Protein AF-A0A930YXL3-F1 (afdb_monomer)

Mean predicted aligned error: 19.44 Å

Radius of gyration: 37.35 Å; Cα contacts (8 Å, |Δi|>4): 131; chains: 1; bounding box: 90×38×148 Å

Sequence (227 aa):
MPSRDPDAVDGGDLPKAGPWQRFTGALSNFMLKPADAGPKERRPTSDTEGPTTVPEIEAAIKRADDKERNIGLVAAPLAAGIGLLITSSLVANDPKARLANGHVNTLHVNPSLYVELGLVAMGLAVLMLASAWFRKRLFLGITMALYGLSIFNLHFWGFGVPFILAGSWYLVRAYRLQQKLKAAKPADGVGYGPTATRPQPSKRYTPPAAPPQRSPKPKRGKELEAG

Foldseek 3Di:
DDDDDPDPDDPPDDPPDDPVNVVVVVVVVVVPDDDDDDDDDDDPPPPPDDPPDPVSLVVVLVVVLVVLLVVLQVVLVVLLVVLVVLLVVCVVPADDQADPVRDGDPSHDDNVVSVVLSVVSNVLSVQSNVCSVVSPLLSNLVSLLVSLVSCVVVVVPVRSVVSNVSSVVSNVVVVVSVVVCVVVVVPDDDDDDDDPDDPDDDPDDDDDDDDDDDDDDPDPDDDDDDD

Structure (mmCIF, N/CA/C/O backbone):
data_AF-A0A930YXL3-F1
#
_entry.id   AF-A0A930YXL3-F1
#
loop_
_atom_site.group_PDB
_atom_site.id
_atom_site.type_symbol
_atom_site.label_atom_id
_atom_site.label_alt_id
_atom_site.label_comp_id
_atom_site.label_asym_id
_atom_site.label_entity_id
_atom_site.label_seq_id
_atom_site.pdbx_PDB_ins_code
_atom_site.Cartn_x
_atom_site.Cartn_y
_atom_site.Cartn_z
_atom_site.occupancy
_atom_site.B_iso_or_equiv
_atom_site.auth_seq_id
_atom_site.auth_comp_id
_atom_site.auth_asym_id
_atom_site.auth_atom_id
_atom_site.pdbx_PDB_model_num
ATOM 1 N N . MET A 1 1 ? -52.287 24.691 -54.698 1.00 47.69 1 MET A N 1
ATOM 2 C CA . MET A 1 1 ? -50.918 24.586 -54.156 1.00 47.69 1 MET A CA 1
ATOM 3 C C . MET A 1 1 ? -51.019 24.691 -52.642 1.00 47.69 1 MET A C 1
ATOM 5 O O . MET A 1 1 ? -51.373 25.768 -52.182 1.00 47.69 1 MET A O 1
ATOM 9 N N . PRO A 1 2 ? -50.857 23.592 -51.886 1.00 45.34 2 PRO A N 1
ATOM 10 C CA . PRO A 1 2 ? -50.959 23.611 -50.433 1.00 45.34 2 PRO A CA 1
ATOM 11 C C . PRO A 1 2 ? -49.617 23.965 -49.782 1.00 45.34 2 PRO A C 1
ATOM 13 O O . PRO A 1 2 ? -48.559 23.494 -5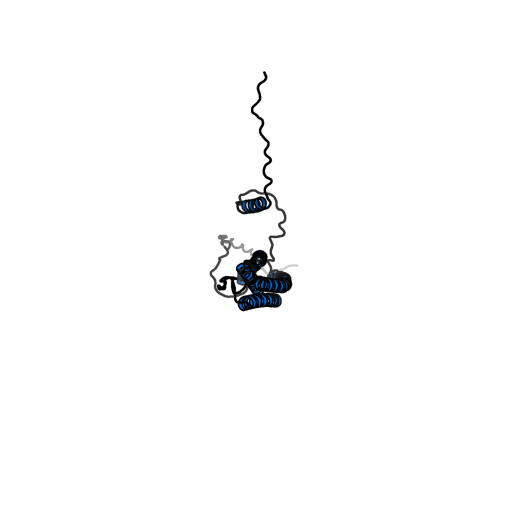0.202 1.00 45.34 2 PRO A O 1
ATOM 16 N N . SER A 1 3 ? -49.709 24.820 -48.769 1.00 49.16 3 SER A N 1
ATOM 17 C CA . SER A 1 3 ? -48.649 25.334 -47.907 1.00 49.16 3 SER A CA 1
ATOM 18 C C . SER A 1 3 ? -47.961 24.215 -47.115 1.00 49.16 3 SER A C 1
ATOM 20 O O . SER A 1 3 ? -48.629 23.326 -46.596 1.00 49.16 3 SER A O 1
ATOM 22 N N . ARG A 1 4 ? -46.626 24.254 -47.031 1.00 54.66 4 ARG A N 1
ATOM 23 C CA . ARG A 1 4 ? -45.817 23.377 -46.169 1.00 54.66 4 ARG A CA 1
ATOM 24 C C . ARG A 1 4 ? -45.713 24.000 -44.774 1.00 54.66 4 ARG A C 1
ATOM 26 O O . ARG A 1 4 ? -45.242 25.129 -44.662 1.00 54.66 4 ARG A O 1
ATOM 33 N N . ASP A 1 5 ? -46.135 23.250 -43.761 1.00 54.69 5 ASP A N 1
ATOM 34 C CA . ASP A 1 5 ? -45.987 23.573 -42.337 1.00 54.69 5 ASP A CA 1
ATOM 35 C C . ASP A 1 5 ? -44.506 23.644 -41.901 1.00 54.69 5 ASP A C 1
ATOM 37 O O . ASP A 1 5 ? -43.699 22.836 -42.376 1.00 54.69 5 ASP A O 1
ATOM 41 N N . PRO A 1 6 ? -44.132 24.558 -40.982 1.00 56.94 6 PRO A N 1
ATOM 42 C CA . PRO A 1 6 ? -42.770 24.714 -40.471 1.00 56.94 6 PRO A CA 1
ATOM 43 C C . PRO A 1 6 ? -42.515 24.064 -39.090 1.00 56.94 6 PRO A C 1
ATOM 45 O O . PRO A 1 6 ? -41.652 24.545 -38.367 1.00 56.94 6 PRO A O 1
ATOM 48 N N . ASP A 1 7 ? -43.200 22.973 -38.723 1.00 50.94 7 ASP A N 1
ATOM 49 C CA . ASP A 1 7 ? -43.126 22.397 -37.360 1.00 50.94 7 ASP A CA 1
ATOM 50 C C . ASP A 1 7 ? -42.696 20.913 -37.307 1.00 50.94 7 ASP A C 1
ATOM 52 O O . ASP A 1 7 ? -43.252 20.102 -36.565 1.00 50.94 7 ASP A O 1
ATOM 56 N N . ALA A 1 8 ? -41.662 20.527 -38.061 1.00 50.19 8 ALA A N 1
ATOM 57 C CA . ALA A 1 8 ? -40.982 19.245 -37.846 1.00 50.19 8 ALA A CA 1
ATOM 58 C C . ALA A 1 8 ? -39.853 19.417 -36.814 1.00 50.19 8 ALA A C 1
ATOM 60 O O . ALA A 1 8 ? -38.684 19.585 -37.162 1.00 50.19 8 ALA A O 1
ATOM 61 N N . VAL A 1 9 ? -40.222 19.409 -35.530 1.00 50.81 9 VAL A N 1
ATOM 62 C CA . VAL A 1 9 ? -39.279 19.316 -34.408 1.00 50.81 9 VAL A CA 1
ATOM 63 C C . VAL A 1 9 ? -38.672 17.915 -34.415 1.00 50.81 9 VAL A C 1
ATOM 65 O O . VAL A 1 9 ? -39.321 16.936 -34.049 1.00 50.81 9 VAL A O 1
ATOM 68 N N . ASP A 1 10 ? -37.425 17.837 -34.872 1.00 47.41 10 ASP A N 1
ATOM 69 C CA . ASP A 1 10 ? -36.573 16.656 -34.799 1.00 47.41 10 ASP A CA 1
ATOM 70 C C . ASP A 1 10 ? -36.370 16.286 -33.321 1.00 47.41 10 ASP A C 1
ATOM 72 O O . ASP A 1 10 ? -35.753 17.022 -32.543 1.00 47.41 10 ASP A O 1
ATOM 76 N N . GLY A 1 11 ? -36.988 15.178 -32.909 1.00 47.81 11 GLY A N 1
ATOM 77 C CA . GLY A 1 11 ? -36.902 14.614 -31.568 1.00 47.81 11 GLY A CA 1
ATOM 78 C C . GLY A 1 11 ? -35.514 14.037 -31.329 1.00 47.81 11 GLY A C 1
ATOM 79 O O . GLY A 1 11 ? -35.328 12.825 -31.367 1.00 47.81 11 GLY A O 1
ATOM 80 N N . GLY A 1 12 ? -34.544 14.919 -31.091 1.00 40.06 12 GLY A N 1
ATOM 81 C CA . GLY A 1 12 ? -33.193 14.562 -30.691 1.00 40.06 12 GLY A CA 1
ATOM 82 C C . GLY A 1 12 ? -33.211 13.817 -29.362 1.00 40.06 12 GLY A C 1
ATOM 83 O O . GLY A 1 12 ? -33.413 14.412 -28.301 1.00 40.06 12 GLY A O 1
ATOM 84 N N . ASP A 1 13 ? -32.988 12.507 -29.440 1.00 47.50 13 ASP A N 1
ATOM 85 C CA . ASP A 1 13 ? -32.678 11.634 -28.317 1.00 47.50 13 ASP A CA 1
ATOM 86 C C . ASP A 1 13 ? -31.674 12.306 -27.367 1.00 47.50 13 ASP A C 1
ATOM 88 O O . ASP A 1 13 ? -30.536 12.619 -27.729 1.00 47.50 13 ASP A O 1
ATOM 92 N N . LEU A 1 14 ? -32.096 12.511 -26.117 1.00 55.03 14 LEU A N 1
ATOM 93 C CA . LEU A 1 14 ? -31.221 12.980 -25.049 1.00 55.03 14 LEU A CA 1
ATOM 94 C C . LEU A 1 14 ? -30.036 12.009 -24.910 1.00 55.03 14 LEU A C 1
ATOM 96 O O . LEU A 1 14 ? -30.251 10.795 -24.797 1.00 55.03 14 LEU A O 1
ATOM 100 N N . PRO A 1 15 ? -28.784 12.500 -24.862 1.00 52.22 15 PRO A N 1
ATOM 101 C CA . PRO A 1 15 ? -27.631 11.630 -24.714 1.00 52.22 15 PRO A CA 1
ATOM 102 C C . PRO A 1 15 ? -27.765 10.848 -23.406 1.00 52.22 15 PRO A C 1
ATOM 104 O O . PRO A 1 15 ? -27.847 11.421 -22.317 1.00 52.22 15 PRO A O 1
ATOM 107 N N . LYS A 1 16 ? -27.797 9.515 -23.517 1.00 54.31 16 LYS A N 1
ATOM 108 C CA . LYS A 1 16 ? -27.740 8.593 -22.378 1.00 54.31 16 LYS A CA 1
ATOM 109 C C . LYS A 1 16 ? -26.498 8.933 -21.556 1.00 54.31 16 LYS A C 1
ATOM 111 O O . LYS A 1 16 ? -25.388 8.564 -21.928 1.00 54.31 16 LYS A O 1
ATOM 116 N N . ALA A 1 17 ? -26.707 9.642 -20.447 1.00 57.22 17 ALA A N 1
ATOM 117 C CA . ALA A 1 17 ? -25.648 10.073 -19.547 1.00 57.22 17 ALA A CA 1
ATOM 118 C C . ALA A 1 17 ? -24.750 8.887 -19.176 1.00 57.22 17 ALA A C 1
ATOM 120 O O . ALA A 1 17 ? -25.228 7.857 -18.672 1.00 57.22 17 ALA A O 1
ATOM 121 N N . GLY A 1 18 ? -23.456 9.042 -19.459 1.00 62.19 18 GLY A N 1
ATOM 122 C CA . GLY A 1 18 ? -22.452 8.009 -19.268 1.00 62.19 18 GLY A CA 1
ATOM 123 C C . GLY A 1 18 ? -22.279 7.647 -17.787 1.00 62.19 18 GLY A C 1
ATOM 124 O O . GLY A 1 18 ? -22.641 8.433 -16.905 1.00 62.19 18 GLY A O 1
ATOM 125 N N . PRO A 1 19 ? -21.689 6.479 -17.478 1.00 65.44 19 PRO A N 1
ATOM 126 C CA . PRO A 1 19 ? -21.472 6.013 -16.102 1.00 65.44 19 PRO A CA 1
ATOM 127 C C . PRO A 1 19 ? -20.779 7.057 -15.211 1.00 65.44 19 PRO A C 1
ATOM 129 O O . PRO A 1 19 ? -21.098 7.193 -14.032 1.00 65.44 19 PRO A O 1
ATOM 132 N N . TRP A 1 20 ? -19.893 7.854 -15.810 1.00 56.09 20 TRP A N 1
ATOM 133 C CA . TRP A 1 20 ? -19.176 8.945 -15.158 1.00 56.09 20 TRP A CA 1
ATOM 134 C C . TRP A 1 20 ? -20.064 10.120 -14.732 1.00 56.09 20 TRP A C 1
ATOM 136 O O . TRP A 1 20 ? -19.886 10.647 -13.638 1.00 56.09 20 TRP A O 1
ATOM 146 N N . GLN A 1 21 ? -21.065 10.492 -15.531 1.00 64.38 21 GLN A N 1
ATOM 147 C CA . GLN A 1 21 ? -21.997 11.577 -15.194 1.00 64.38 21 GLN A CA 1
ATOM 148 C C . GLN A 1 21 ? -22.984 11.164 -14.091 1.00 64.38 21 GLN A C 1
ATOM 150 O O . GLN A 1 21 ? -23.424 11.992 -13.298 1.00 64.38 21 GLN A O 1
ATOM 155 N N . ARG A 1 22 ? -23.295 9.864 -13.988 1.00 67.25 22 ARG A N 1
ATOM 156 C CA . ARG A 1 22 ? -24.103 9.319 -12.883 1.00 67.25 22 ARG A CA 1
ATOM 157 C C . ARG A 1 22 ? -23.335 9.328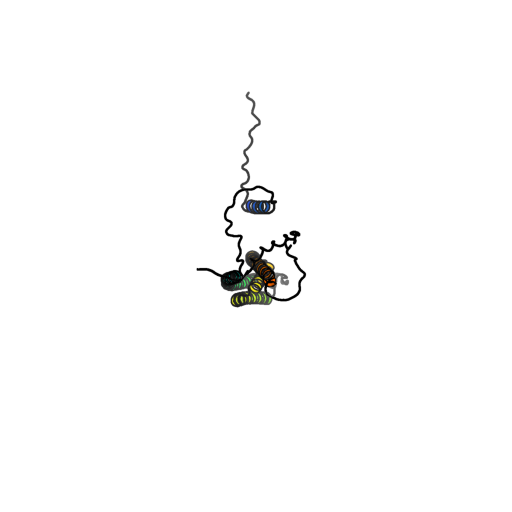 -11.564 1.00 67.25 22 ARG A C 1
ATOM 159 O O . ARG A 1 22 ? -23.919 9.608 -10.521 1.00 67.25 22 ARG A O 1
ATOM 166 N N . PHE A 1 23 ? -22.031 9.058 -11.611 1.00 67.94 23 PHE A N 1
ATOM 167 C CA . PHE A 1 23 ? -21.170 9.096 -10.432 1.00 67.94 23 PHE A CA 1
ATOM 168 C C . PHE A 1 23 ? -20.989 10.525 -9.900 1.00 67.94 23 PHE A C 1
ATOM 170 O O . PHE A 1 23 ? -21.140 10.759 -8.700 1.00 67.94 23 PHE A O 1
ATOM 177 N N . THR A 1 24 ? -20.750 11.503 -10.780 1.00 70.12 24 THR A N 1
ATOM 178 C CA . THR A 1 24 ? -20.643 12.912 -10.371 1.00 70.12 24 THR A CA 1
ATOM 179 C C . THR A 1 24 ? -21.978 13.470 -9.877 1.00 70.12 24 THR A C 1
ATOM 181 O O . THR A 1 24 ? -21.994 14.168 -8.866 1.00 70.12 24 THR A O 1
ATOM 184 N N . GLY A 1 25 ? -23.096 13.094 -10.509 1.00 64.06 25 GLY A N 1
ATOM 185 C CA . GLY A 1 25 ? -24.443 13.462 -10.058 1.00 64.06 25 GLY A CA 1
ATOM 186 C C . GLY A 1 25 ? -24.812 12.885 -8.684 1.00 64.06 25 GLY A C 1
ATOM 187 O O . GLY A 1 25 ? -25.472 13.543 -7.880 1.00 64.06 25 GLY A O 1
ATOM 188 N N . ALA A 1 26 ? -24.353 11.670 -8.370 1.00 62.78 26 ALA A N 1
ATOM 189 C CA . ALA A 1 26 ? -24.545 11.069 -7.050 1.00 62.78 26 ALA A CA 1
ATOM 190 C C . ALA A 1 26 ? -23.726 11.787 -5.961 1.00 62.78 26 ALA A C 1
ATOM 192 O O . ALA A 1 26 ? -24.214 11.976 -4.847 1.00 62.78 26 ALA A O 1
ATOM 193 N N . LEU A 1 27 ? -22.511 12.236 -6.288 1.00 59.72 27 LEU A N 1
ATOM 194 C CA . LEU A 1 27 ? -21.654 13.005 -5.380 1.00 59.72 27 LEU A CA 1
ATOM 195 C C . LEU A 1 27 ? -22.184 14.420 -5.125 1.00 59.72 27 LEU A C 1
ATOM 197 O O . LEU A 1 27 ? -22.196 14.863 -3.976 1.00 59.72 27 LEU A O 1
ATOM 201 N N . SER A 1 28 ? -22.680 15.110 -6.157 1.00 57.78 28 SER A N 1
ATOM 202 C CA . SER A 1 28 ? -23.277 16.441 -5.996 1.00 57.78 28 SER A CA 1
ATOM 203 C C . SER A 1 28 ? -24.562 16.392 -5.167 1.00 57.78 28 SER A C 1
ATOM 205 O O . SER A 1 28 ? -24.753 17.229 -4.288 1.00 57.78 28 SER A O 1
ATOM 207 N N . ASN A 1 29 ? -25.398 15.365 -5.360 1.00 58.56 29 ASN A N 1
ATOM 208 C CA . ASN A 1 29 ? -26.613 15.168 -4.562 1.00 58.56 29 ASN A CA 1
ATOM 209 C C . ASN A 1 29 ? -26.328 14.770 -3.105 1.00 58.56 29 ASN A C 1
ATOM 211 O O . ASN A 1 29 ? -27.145 15.044 -2.228 1.00 58.56 29 ASN A O 1
ATOM 215 N N . PHE A 1 30 ? -25.180 14.145 -2.825 1.00 63.22 30 PHE A N 1
ATOM 216 C CA . PHE A 1 30 ? -24.762 13.819 -1.460 1.00 63.22 30 PHE A CA 1
ATOM 217 C C . PHE A 1 30 ? -24.198 15.038 -0.710 1.00 63.22 30 PHE A C 1
ATOM 219 O O . PHE A 1 30 ? -24.390 15.150 0.498 1.00 63.22 30 PHE A O 1
ATOM 226 N N . MET A 1 31 ? -23.538 15.969 -1.411 1.00 58.97 31 MET A N 1
ATOM 227 C CA . MET A 1 31 ? -22.964 17.178 -0.802 1.00 58.97 31 MET A CA 1
ATOM 228 C C . MET A 1 31 ? -23.944 18.350 -0.648 1.00 58.97 31 MET A C 1
ATOM 230 O O . MET A 1 31 ? -23.718 19.202 0.206 1.00 58.97 31 MET A O 1
ATOM 234 N N . LEU A 1 32 ? -25.028 18.400 -1.427 1.00 48.75 32 LEU A N 1
ATOM 235 C CA . LEU A 1 32 ? -25.978 19.525 -1.440 1.00 48.75 32 LEU A CA 1
ATOM 236 C C . LEU A 1 32 ? -27.307 19.237 -0.735 1.00 48.75 32 LEU A C 1
ATOM 238 O O . LEU A 1 32 ? -28.303 19.891 -1.030 1.00 48.75 32 LEU A O 1
ATOM 242 N N . LYS A 1 33 ? -27.358 18.291 0.209 1.00 45.69 33 LYS A N 1
ATOM 243 C CA . LYS A 1 33 ? -28.545 18.122 1.057 1.00 45.69 33 LYS A CA 1
ATOM 244 C C . LYS A 1 33 ? -28.359 18.856 2.393 1.00 45.69 33 LYS A C 1
ATOM 246 O O . LYS A 1 33 ? -27.859 18.242 3.336 1.00 45.69 33 LYS A O 1
ATOM 251 N N . PRO A 1 34 ? -28.738 20.146 2.509 1.00 42.50 34 PRO A N 1
ATOM 252 C CA . PRO A 1 34 ? -28.907 20.767 3.811 1.00 42.50 34 PRO A CA 1
ATOM 253 C C . PRO A 1 34 ? -30.078 20.090 4.531 1.00 42.50 34 PRO A C 1
ATOM 255 O O . PRO A 1 34 ? -31.098 19.735 3.935 1.00 42.50 34 PRO A O 1
ATOM 258 N N . ALA A 1 35 ? -29.879 19.841 5.819 1.00 45.88 35 ALA A N 1
ATOM 259 C CA . ALA A 1 35 ? -30.876 19.258 6.693 1.00 45.88 35 ALA A CA 1
ATOM 260 C C . ALA A 1 35 ? -31.895 20.333 7.083 1.00 45.88 35 ALA A C 1
ATOM 262 O O . ALA A 1 35 ? -31.610 21.117 7.978 1.00 45.88 35 ALA A O 1
ATOM 263 N N . ASP A 1 36 ? -33.075 20.331 6.458 1.00 40.59 36 ASP A N 1
ATOM 264 C CA . ASP A 1 36 ? -34.237 21.045 6.986 1.00 40.59 36 ASP A CA 1
ATOM 265 C C . ASP A 1 36 ? -35.462 20.130 7.150 1.00 40.59 36 ASP A C 1
ATOM 267 O O . ASP A 1 36 ? -35.928 19.464 6.226 1.00 40.59 36 ASP A O 1
ATOM 271 N N . ALA A 1 37 ? -35.886 20.097 8.416 1.00 47.22 37 ALA A N 1
ATOM 272 C CA . ALA A 1 37 ? -37.191 19.861 9.031 1.00 47.22 37 ALA A CA 1
ATOM 273 C C . ALA A 1 37 ? -38.321 19.146 8.253 1.00 47.22 37 ALA A C 1
ATOM 275 O O . ALA A 1 37 ? -38.923 19.685 7.330 1.00 47.22 37 ALA A O 1
ATOM 276 N N . GLY A 1 38 ? -38.761 18.004 8.799 1.00 31.92 38 GLY A N 1
ATOM 277 C CA . GLY A 1 38 ? -40.086 17.422 8.545 1.00 31.92 38 GLY A CA 1
ATOM 278 C C . GLY A 1 38 ? -40.274 16.052 9.219 1.00 31.92 38 GLY A C 1
ATOM 279 O O . GLY A 1 38 ? -39.406 15.198 9.051 1.00 31.92 38 GLY A O 1
ATOM 280 N N . PRO A 1 39 ? -41.343 15.820 10.013 1.00 55.53 39 PRO A N 1
ATOM 281 C CA . PRO A 1 39 ? -41.476 14.643 10.872 1.00 55.53 39 PRO A CA 1
ATOM 282 C C . PRO A 1 39 ? -42.159 13.457 10.170 1.00 55.53 39 PRO A C 1
ATOM 284 O O . PRO A 1 39 ? -42.964 13.660 9.264 1.00 55.53 39 PRO A O 1
ATOM 287 N N . LYS A 1 40 ? -41.941 12.257 10.741 1.00 44.38 40 LYS A N 1
ATOM 288 C CA . LYS A 1 40 ? -42.454 10.907 10.383 1.00 44.38 40 LYS A CA 1
ATOM 289 C C . LYS A 1 40 ? -41.501 10.175 9.426 1.00 44.38 40 LYS A C 1
ATOM 291 O O . LYS A 1 40 ? -41.174 10.684 8.372 1.00 44.38 40 LYS A O 1
ATOM 296 N N . GLU A 1 41 ? -40.936 9.014 9.732 1.00 38.44 41 GLU A N 1
ATOM 297 C CA . GLU A 1 41 ? -41.373 7.877 10.540 1.00 38.44 41 GLU A CA 1
ATOM 298 C C . GLU A 1 41 ? -40.132 7.152 11.080 1.00 38.44 41 GLU A C 1
ATOM 300 O O . GLU A 1 41 ? -39.130 6.996 10.379 1.00 38.44 41 GLU A O 1
ATOM 305 N N . ARG A 1 42 ? -40.197 6.686 12.332 1.00 48.00 42 ARG A N 1
ATOM 306 C CA . ARG A 1 42 ? -39.180 5.811 12.923 1.00 48.00 42 ARG A CA 1
ATOM 307 C C . ARG A 1 42 ? -39.141 4.491 12.146 1.00 48.00 42 ARG A C 1
ATOM 309 O O . ARG A 1 42 ? -39.932 3.595 12.417 1.00 48.00 42 ARG A O 1
ATOM 316 N N . ARG A 1 43 ? -38.176 4.342 11.239 1.00 35.66 43 ARG A N 1
ATOM 317 C CA . ARG A 1 43 ? -37.570 3.029 10.985 1.00 35.66 43 ARG A CA 1
ATOM 318 C C . ARG A 1 43 ? -36.602 2.724 12.134 1.00 35.66 43 ARG A C 1
ATOM 320 O O . ARG A 1 43 ? -35.892 3.639 12.552 1.00 35.66 43 ARG A O 1
ATOM 327 N N . PRO A 1 44 ? -36.552 1.486 12.653 1.00 41.69 44 PRO A N 1
ATOM 328 C CA . PRO A 1 44 ? -35.551 1.111 13.638 1.00 41.69 44 PRO A CA 1
ATOM 329 C C . PRO A 1 44 ? -34.184 1.142 12.947 1.00 41.69 44 PRO A C 1
ATOM 331 O O . PRO A 1 44 ? -33.850 0.281 12.138 1.00 41.69 44 PRO A O 1
ATOM 334 N N . THR A 1 45 ? -33.415 2.191 13.214 1.00 43.41 45 THR A N 1
ATOM 335 C CA . THR A 1 45 ? -32.005 2.291 12.848 1.00 43.41 45 THR A CA 1
ATOM 336 C C . THR A 1 45 ? -31.221 1.341 13.742 1.00 43.41 45 THR A C 1
ATOM 338 O O . THR A 1 45 ? -30.871 1.697 14.864 1.00 43.41 45 THR A O 1
ATOM 341 N N . SER A 1 46 ? -30.938 0.135 13.260 1.00 50.09 46 SER A N 1
ATOM 342 C CA . SER A 1 46 ? -30.082 -0.832 13.957 1.00 50.09 46 SER A CA 1
ATOM 343 C C . SER A 1 46 ? -28.580 -0.516 13.871 1.00 50.09 46 SER A C 1
ATOM 345 O O . SER A 1 46 ? -27.780 -1.342 14.282 1.00 50.09 46 SER A O 1
ATOM 347 N N . ASP A 1 47 ? -28.176 0.663 13.379 1.00 47.41 47 ASP A N 1
ATOM 348 C CA . ASP A 1 47 ? -26.760 0.989 13.125 1.00 47.41 47 ASP A CA 1
ATOM 349 C C . ASP A 1 47 ? -26.246 2.237 13.873 1.00 47.41 47 ASP A C 1
ATOM 351 O O . ASP A 1 47 ? -25.216 2.803 13.505 1.00 47.41 47 ASP A O 1
ATOM 355 N N . THR A 1 48 ? -26.934 2.717 14.918 1.00 46.19 48 THR A N 1
ATOM 356 C CA . THR A 1 48 ? -26.502 3.933 15.655 1.00 46.19 48 THR A CA 1
ATOM 357 C C . THR A 1 48 ? -26.133 3.703 17.123 1.00 46.19 48 THR A C 1
ATOM 359 O O . THR A 1 48 ? -25.453 4.542 17.711 1.00 46.19 48 THR A O 1
ATOM 362 N N . GLU A 1 49 ? -26.443 2.545 17.702 1.00 51.28 49 GLU A N 1
ATOM 363 C CA . GLU A 1 49 ? -25.909 2.153 19.012 1.00 51.28 49 GLU A CA 1
ATOM 364 C C . GLU A 1 49 ? -24.620 1.357 18.815 1.00 51.28 49 GLU A C 1
ATOM 366 O O . GLU A 1 49 ? -24.602 0.140 18.662 1.00 51.28 49 GLU A O 1
ATOM 371 N N . GLY A 1 50 ? -23.503 2.083 18.753 1.00 56.94 50 GLY A N 1
ATOM 372 C CA . GLY A 1 50 ? -22.199 1.462 18.953 1.00 56.94 50 GLY A CA 1
ATOM 373 C C . GLY A 1 50 ? -22.089 0.903 20.378 1.00 56.94 50 GLY A C 1
ATOM 374 O O . GLY A 1 50 ? -22.760 1.417 21.270 1.00 56.94 50 GLY A O 1
ATOM 375 N N . PRO A 1 51 ? -21.218 -0.094 20.610 1.00 53.72 51 PRO A N 1
ATOM 376 C CA . PRO A 1 51 ? -21.050 -0.713 21.921 1.00 53.72 51 PRO A CA 1
ATOM 377 C C . PRO A 1 51 ? -20.729 0.352 22.973 1.00 53.72 51 PRO A C 1
ATOM 379 O O . PRO A 1 51 ? -19.740 1.081 22.848 1.00 53.72 51 PRO A O 1
ATOM 382 N N . THR A 1 52 ? -21.598 0.487 23.974 1.00 61.47 52 THR A N 1
ATOM 383 C CA . THR A 1 52 ? -21.510 1.532 25.008 1.00 61.47 52 THR A CA 1
ATOM 384 C C . THR A 1 52 ? -20.740 1.077 26.240 1.00 61.47 52 THR A C 1
ATOM 386 O O . THR A 1 52 ? -20.336 1.908 27.049 1.00 61.47 52 THR A O 1
ATOM 389 N N . THR A 1 53 ? -20.517 -0.229 26.395 1.00 66.50 53 THR A N 1
ATOM 390 C CA . THR A 1 53 ? -19.806 -0.792 27.547 1.00 66.50 53 THR A CA 1
ATOM 391 C C . THR A 1 53 ? -18.364 -1.154 27.178 1.00 66.50 53 THR A C 1
ATOM 393 O O . THR A 1 53 ? -18.096 -1.679 26.099 1.00 66.50 53 THR A O 1
ATOM 396 N N . VAL A 1 54 ? -17.413 -0.874 28.079 1.00 67.69 54 VAL A N 1
ATOM 397 C CA . VAL A 1 54 ? -15.977 -1.195 27.923 1.00 67.69 54 VAL A CA 1
ATOM 398 C C . VAL A 1 54 ? -15.719 -2.637 27.440 1.00 67.69 54 VAL A C 1
ATOM 400 O O . VAL A 1 54 ? -14.998 -2.787 26.452 1.00 67.69 54 VAL A O 1
ATOM 403 N N . PRO A 1 55 ? -16.330 -3.693 28.023 1.00 71.56 55 PRO A N 1
ATOM 404 C CA . PRO A 1 55 ? -16.094 -5.067 27.562 1.00 71.56 55 PRO A CA 1
ATOM 405 C C . PRO A 1 55 ? -16.599 -5.327 26.134 1.00 71.56 55 PRO A C 1
ATOM 407 O O . PRO A 1 55 ? -16.013 -6.112 25.387 1.00 71.56 55 PRO A O 1
ATOM 410 N N . GLU A 1 56 ? -17.666 -4.652 25.715 1.00 68.69 56 GLU A N 1
ATOM 411 C CA . GLU A 1 56 ? -18.224 -4.792 24.372 1.00 68.69 56 GLU A CA 1
ATOM 412 C C . GLU A 1 56 ? -17.367 -4.057 23.327 1.00 68.69 56 GLU A C 1
ATOM 414 O O . GLU A 1 56 ? -17.171 -4.548 22.212 1.00 68.69 56 GLU A O 1
ATOM 419 N N . ILE A 1 57 ? -16.767 -2.925 23.712 1.00 67.25 57 ILE A N 1
ATOM 420 C CA . ILE A 1 57 ? -15.772 -2.212 22.902 1.00 67.25 57 ILE A CA 1
ATOM 421 C C . ILE A 1 57 ? -14.519 -3.079 22.718 1.00 67.25 57 ILE A C 1
ATOM 423 O O . ILE A 1 57 ? -14.018 -3.183 21.599 1.00 67.25 57 ILE A O 1
ATOM 427 N N . GLU A 1 58 ? -14.037 -3.750 23.765 1.00 73.12 58 GLU A N 1
ATOM 428 C CA . GLU A 1 58 ? -12.886 -4.659 23.676 1.00 73.12 58 GLU A CA 1
ATOM 429 C C . GLU A 1 58 ? -13.158 -5.868 22.772 1.00 73.12 58 GLU A C 1
ATOM 431 O O . GLU A 1 58 ? -12.333 -6.205 21.917 1.00 73.12 58 GLU A O 1
ATOM 436 N N . ALA A 1 59 ? -14.334 -6.491 22.891 1.00 74.69 59 ALA A N 1
ATOM 437 C CA . ALA A 1 59 ? -14.734 -7.590 22.015 1.00 74.69 59 ALA A CA 1
ATOM 438 C C . ALA A 1 59 ? -14.854 -7.140 20.545 1.00 74.69 59 ALA A C 1
ATOM 440 O O . ALA A 1 59 ? -14.412 -7.848 19.632 1.00 74.69 59 ALA A O 1
ATOM 441 N N . ALA A 1 60 ? -15.396 -5.941 20.306 1.00 70.06 60 ALA A N 1
ATOM 442 C CA . ALA A 1 60 ? -15.482 -5.349 18.975 1.00 70.06 60 ALA A CA 1
ATOM 443 C C . ALA A 1 60 ? -14.098 -5.009 18.394 1.00 70.06 60 ALA A C 1
ATOM 445 O O . ALA A 1 60 ? -13.872 -5.234 17.202 1.00 70.06 60 ALA A O 1
ATOM 446 N N . ILE A 1 61 ? -13.163 -4.521 19.220 1.00 70.75 61 ILE A N 1
ATOM 447 C CA . ILE A 1 61 ? -11.763 -4.287 18.833 1.00 70.75 61 ILE A CA 1
ATOM 448 C C . ILE A 1 61 ? -11.108 -5.611 18.444 1.00 70.75 61 ILE A C 1
ATOM 450 O O . ILE A 1 61 ? -10.584 -5.719 17.340 1.00 70.75 61 ILE A O 1
ATOM 454 N N . LYS A 1 62 ? -11.227 -6.648 19.279 1.00 75.56 62 LYS A N 1
ATOM 455 C CA . LYS A 1 62 ? -10.635 -7.965 19.012 1.00 75.56 62 LYS A CA 1
ATOM 456 C C . LYS A 1 62 ? -11.144 -8.575 17.701 1.00 75.56 62 LYS A C 1
ATOM 458 O O . LYS A 1 62 ? -10.356 -9.052 16.890 1.00 75.56 62 LYS A O 1
ATOM 463 N N . ARG A 1 63 ? -12.456 -8.502 17.445 1.00 71.12 63 ARG A N 1
ATOM 464 C CA . ARG A 1 63 ? -13.057 -8.995 16.192 1.00 71.12 63 ARG A CA 1
ATOM 465 C C . ARG A 1 63 ? -12.645 -8.166 14.973 1.00 71.12 63 ARG A C 1
ATOM 467 O O . ARG A 1 63 ? -12.542 -8.708 13.870 1.00 71.12 63 ARG A O 1
ATOM 474 N N . ALA A 1 64 ? -12.464 -6.857 15.138 1.00 68.69 64 ALA A N 1
ATOM 475 C CA . ALA A 1 64 ? -11.944 -6.002 14.077 1.00 68.69 64 ALA A CA 1
ATOM 476 C C . 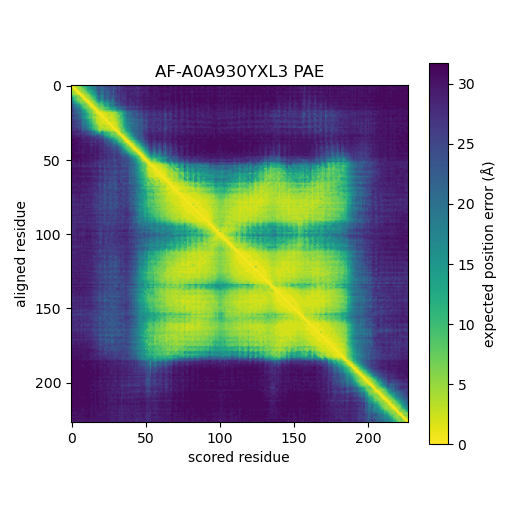ALA A 1 64 ? -10.478 -6.343 13.769 1.00 68.69 64 ALA A C 1
ATOM 478 O O . ALA A 1 64 ? -10.146 -6.508 12.598 1.00 68.69 64 ALA A O 1
ATOM 479 N N . ASP A 1 65 ? -9.646 -6.548 14.791 1.00 75.88 65 ASP A N 1
ATOM 480 C CA . ASP A 1 65 ? -8.231 -6.901 14.643 1.00 75.88 65 ASP A CA 1
ATOM 481 C C . ASP A 1 65 ? -8.031 -8.200 13.849 1.00 75.88 65 ASP A C 1
ATOM 483 O O . ASP A 1 65 ? -7.145 -8.271 12.998 1.00 75.88 65 ASP A O 1
ATOM 487 N N . ASP A 1 66 ? -8.883 -9.210 14.047 1.00 78.12 66 ASP A N 1
ATOM 488 C CA . ASP A 1 66 ? -8.788 -10.475 13.304 1.00 78.12 66 ASP A CA 1
ATOM 489 C C . ASP A 1 66 ? -9.081 -10.304 11.802 1.00 78.12 66 ASP A C 1
ATOM 491 O O . ASP A 1 66 ? -8.399 -10.888 10.954 1.00 78.12 66 ASP A O 1
ATOM 495 N N . LYS A 1 67 ? -10.058 -9.460 11.439 1.00 77.94 67 LYS A N 1
ATOM 496 C CA . LYS A 1 67 ? -10.346 -9.149 10.025 1.00 77.94 67 LYS A CA 1
ATOM 497 C C . LYS A 1 67 ? -9.194 -8.389 9.379 1.00 77.94 67 LYS A C 1
ATOM 499 O O . LYS A 1 67 ? -8.836 -8.646 8.233 1.00 77.94 67 LYS A O 1
ATOM 504 N N . GLU A 1 68 ? -8.620 -7.456 10.122 1.00 75.88 68 GLU A N 1
ATOM 505 C CA . GLU A 1 68 ? -7.540 -6.591 9.657 1.00 75.88 68 GLU A CA 1
ATOM 506 C C . GLU A 1 68 ? -6.226 -7.370 9.503 1.00 75.88 68 GLU A C 1
ATOM 508 O O . GLU A 1 68 ? -5.489 -7.163 8.537 1.00 75.88 68 GLU A O 1
ATOM 513 N N . ARG A 1 69 ? -5.993 -8.363 10.369 1.00 80.94 69 ARG A N 1
ATOM 514 C CA . ARG A 1 69 ? -4.915 -9.346 10.219 1.00 80.94 69 ARG A CA 1
ATOM 515 C C . ARG A 1 69 ? -5.053 -10.144 8.928 1.00 80.94 69 ARG A C 1
ATOM 517 O O . ARG A 1 69 ? -4.071 -10.277 8.206 1.00 80.94 69 ARG A O 1
ATOM 524 N N . ASN A 1 70 ? -6.245 -10.649 8.617 1.00 83.94 70 ASN A N 1
ATOM 525 C CA . ASN A 1 70 ? -6.457 -11.409 7.382 1.00 83.94 70 ASN A CA 1
ATOM 526 C C . ASN A 1 70 ? -6.190 -10.552 6.142 1.00 83.94 70 ASN A C 1
ATOM 528 O O . ASN A 1 70 ? -5.565 -11.022 5.195 1.00 83.94 70 ASN A O 1
ATOM 532 N N . ILE A 1 71 ? -6.594 -9.279 6.175 1.00 83.44 71 ILE A N 1
ATOM 533 C CA . ILE A 1 71 ? -6.292 -8.333 5.098 1.00 83.44 71 ILE A CA 1
ATOM 534 C C . ILE A 1 71 ? -4.779 -8.153 4.960 1.00 83.44 71 ILE A C 1
ATOM 536 O O . ILE A 1 71 ? -4.271 -8.258 3.853 1.00 83.44 71 ILE A O 1
ATOM 540 N N . GLY A 1 72 ? -4.048 -7.949 6.059 1.00 81.56 72 GLY A N 1
ATOM 541 C CA . GLY A 1 72 ? -2.589 -7.829 6.021 1.00 81.56 72 GLY A CA 1
ATOM 542 C C . GLY A 1 72 ? -1.872 -9.099 5.538 1.00 81.56 72 GLY A C 1
ATOM 543 O O . GLY A 1 72 ? -0.917 -9.006 4.771 1.00 81.56 72 GLY A O 1
ATOM 544 N N . LEU A 1 73 ? -2.365 -10.283 5.917 1.00 87.62 73 LEU A N 1
ATOM 545 C CA . LEU A 1 73 ? -1.821 -11.578 5.488 1.00 87.62 73 LEU A CA 1
ATOM 546 C C . LEU A 1 73 ? -2.002 -11.839 3.989 1.00 87.62 73 LEU A C 1
ATOM 548 O O . LEU A 1 73 ? -1.146 -12.475 3.387 1.00 87.62 73 LEU A O 1
ATOM 552 N N . VAL A 1 74 ? -3.091 -11.352 3.388 1.00 89.81 74 VAL A N 1
ATOM 553 C CA . VAL A 1 74 ? -3.335 -11.466 1.939 1.00 89.81 74 VAL A CA 1
ATOM 554 C C . VAL A 1 74 ? -2.662 -10.326 1.171 1.00 89.81 74 VAL A C 1
ATOM 556 O O . VAL A 1 74 ? -2.102 -10.540 0.097 1.00 89.81 74 VAL A O 1
ATOM 559 N N . ALA A 1 75 ? -2.675 -9.111 1.723 1.00 85.38 75 ALA A N 1
ATOM 560 C CA . ALA A 1 75 ? -2.099 -7.933 1.084 1.00 85.38 75 ALA A CA 1
ATOM 561 C C . ALA A 1 75 ? -0.572 -8.017 0.973 1.00 85.38 75 ALA A C 1
ATOM 563 O O . ALA A 1 75 ? -0.024 -7.567 -0.026 1.00 85.38 75 ALA A O 1
ATOM 564 N N . ALA A 1 76 ? 0.115 -8.610 1.954 1.00 89.88 76 ALA A N 1
ATOM 565 C CA . ALA A 1 76 ? 1.570 -8.742 1.937 1.00 89.88 76 ALA A CA 1
ATOM 566 C C . ALA A 1 76 ? 2.118 -9.560 0.743 1.00 89.88 76 ALA A C 1
ATOM 568 O O . ALA A 1 76 ? 2.945 -9.022 0.005 1.00 89.88 76 ALA A O 1
ATOM 569 N N . PRO A 1 77 ? 1.678 -10.810 0.479 1.00 90.69 77 PRO A N 1
ATOM 570 C CA . PRO A 1 77 ? 2.139 -11.562 -0.689 1.00 90.69 77 PRO A CA 1
ATOM 571 C C . PRO A 1 77 ? 1.704 -10.912 -2.007 1.00 90.69 77 PRO A C 1
ATOM 573 O O . PRO A 1 77 ? 2.463 -10.936 -2.973 1.00 90.69 77 PRO A O 1
ATOM 576 N N . LEU A 1 78 ? 0.530 -10.268 -2.046 1.00 91.88 78 LEU A N 1
ATOM 577 C CA . LEU A 1 78 ? 0.098 -9.496 -3.212 1.00 91.88 78 LEU A CA 1
ATOM 578 C C . LEU A 1 78 ? 1.042 -8.314 -3.489 1.00 91.88 78 LEU A C 1
ATOM 580 O O . LEU A 1 78 ? 1.469 -8.123 -4.624 1.00 91.88 78 LEU A O 1
ATOM 584 N N . ALA A 1 79 ? 1.409 -7.551 -2.457 1.00 89.88 79 ALA A N 1
ATOM 585 C CA . ALA A 1 79 ? 2.357 -6.443 -2.556 1.00 89.88 79 ALA A CA 1
ATOM 586 C C . ALA A 1 79 ? 3.757 -6.921 -2.980 1.00 89.88 79 ALA A C 1
ATOM 588 O O . ALA A 1 79 ? 4.406 -6.280 -3.806 1.00 89.88 79 ALA A O 1
ATOM 589 N N . ALA A 1 80 ? 4.216 -8.067 -2.475 1.00 92.19 80 ALA A N 1
ATOM 590 C CA . ALA A 1 80 ? 5.471 -8.668 -2.922 1.00 92.19 80 ALA A CA 1
ATOM 591 C C . ALA A 1 80 ? 5.418 -9.037 -4.416 1.00 92.19 80 ALA A C 1
ATOM 593 O O . ALA A 1 80 ? 6.316 -8.674 -5.175 1.00 92.19 80 ALA A O 1
ATOM 594 N N . GLY A 1 81 ? 4.335 -9.684 -4.860 1.00 92.88 81 GLY A N 1
ATOM 595 C CA . GLY A 1 81 ? 4.132 -10.036 -6.268 1.00 92.88 81 GLY A CA 1
ATOM 596 C C . GLY A 1 81 ? 4.105 -8.814 -7.187 1.00 92.88 81 GLY A C 1
ATOM 597 O O . GLY A 1 81 ? 4.798 -8.790 -8.201 1.00 92.88 81 GLY A O 1
ATOM 598 N N . ILE A 1 82 ? 3.370 -7.765 -6.807 1.00 90.56 82 ILE A N 1
ATOM 599 C CA . ILE A 1 82 ? 3.327 -6.496 -7.549 1.00 90.56 82 ILE A CA 1
ATOM 600 C C . ILE A 1 82 ? 4.715 -5.842 -7.596 1.00 90.56 82 ILE A C 1
ATOM 602 O O . ILE A 1 82 ? 5.128 -5.375 -8.654 1.00 90.56 82 ILE A O 1
ATOM 606 N N . GLY A 1 83 ? 5.452 -5.842 -6.481 1.00 87.62 83 GLY A N 1
ATOM 607 C CA . GLY A 1 83 ? 6.808 -5.293 -6.416 1.00 87.62 83 GLY A CA 1
ATOM 608 C C . GLY A 1 83 ? 7.755 -5.986 -7.397 1.00 87.62 83 GLY A C 1
ATOM 609 O O . GLY A 1 83 ? 8.410 -5.318 -8.192 1.00 87.62 83 GLY A O 1
ATOM 610 N N . LEU A 1 84 ? 7.754 -7.323 -7.412 1.00 91.81 84 LEU A N 1
ATOM 611 C CA . LEU A 1 84 ? 8.559 -8.111 -8.350 1.00 91.81 84 LEU A CA 1
ATOM 612 C C . LEU A 1 84 ? 8.167 -7.861 -9.811 1.00 91.81 84 LEU A C 1
ATOM 614 O O . LEU A 1 84 ? 9.046 -7.699 -10.657 1.00 91.81 84 LEU A O 1
ATOM 618 N N . LEU A 1 85 ? 6.866 -7.793 -10.111 1.00 92.00 85 LEU A N 1
ATOM 619 C CA . LEU A 1 85 ? 6.374 -7.508 -11.462 1.00 92.00 85 LEU A CA 1
ATOM 620 C C . LEU A 1 85 ? 6.823 -6.128 -11.952 1.00 92.00 85 LEU A C 1
ATOM 622 O O . LEU A 1 85 ? 7.295 -6.003 -13.081 1.00 92.00 85 LEU A O 1
ATOM 626 N N . ILE A 1 86 ? 6.717 -5.103 -11.106 1.00 88.62 86 ILE A N 1
ATOM 627 C CA . ILE A 1 86 ? 7.127 -3.737 -11.445 1.00 88.62 86 ILE A CA 1
ATOM 628 C C . ILE A 1 86 ? 8.639 -3.669 -11.666 1.00 88.62 86 ILE A C 1
ATOM 630 O O . ILE A 1 86 ? 9.073 -3.141 -12.689 1.00 88.62 86 ILE A O 1
ATOM 634 N N . THR A 1 87 ? 9.444 -4.250 -10.772 1.00 88.88 87 THR A N 1
ATOM 635 C CA . THR A 1 87 ? 10.904 -4.296 -10.938 1.00 88.88 87 THR A CA 1
ATOM 636 C C . THR A 1 87 ? 11.299 -5.039 -12.212 1.00 88.88 87 THR A C 1
ATOM 638 O O . THR A 1 87 ? 12.109 -4.530 -12.983 1.00 88.88 87 THR A O 1
ATOM 641 N N . SER A 1 88 ? 10.691 -6.197 -12.493 1.00 88.19 88 SER A N 1
ATOM 642 C CA . SER A 1 88 ? 10.953 -6.943 -13.728 1.00 88.19 88 SER A CA 1
ATOM 643 C C . SER A 1 88 ? 10.570 -6.143 -14.974 1.00 88.19 88 SER A C 1
ATOM 645 O O . SER A 1 88 ? 11.303 -6.169 -15.960 1.00 88.19 88 SER A O 1
ATOM 647 N N . SER A 1 89 ? 9.444 -5.426 -14.942 1.00 89.25 89 SER A N 1
ATOM 648 C CA . SER A 1 89 ? 9.003 -4.578 -16.051 1.00 89.25 89 SER A CA 1
ATOM 649 C C . SER A 1 89 ? 9.946 -3.397 -16.275 1.00 89.25 89 SER A C 1
ATOM 651 O O . SER A 1 89 ? 10.226 -3.063 -17.421 1.00 89.25 89 SER A O 1
ATOM 653 N N . LEU A 1 90 ? 10.443 -2.764 -15.210 1.00 87.56 90 LEU A N 1
ATOM 654 C CA . LEU A 1 90 ? 11.384 -1.645 -15.306 1.00 87.56 90 LEU A CA 1
ATOM 655 C C . LEU A 1 90 ? 12.718 -2.089 -15.911 1.00 87.56 90 LEU A C 1
ATOM 657 O O . LEU A 1 90 ? 13.201 -1.450 -16.837 1.00 87.56 90 LEU A O 1
ATOM 661 N N . VAL A 1 91 ? 13.261 -3.220 -15.453 1.00 87.50 91 VAL A N 1
ATOM 662 C CA . VAL A 1 91 ? 14.518 -3.775 -15.980 1.00 87.50 91 VAL A CA 1
ATOM 663 C C . VAL A 1 91 ? 14.370 -4.214 -17.440 1.00 87.50 91 VAL A C 1
ATOM 665 O O . VAL A 1 91 ? 15.260 -3.971 -18.247 1.00 87.50 91 VAL A O 1
ATOM 668 N N . ALA A 1 92 ? 13.247 -4.840 -17.804 1.00 87.12 92 ALA A N 1
ATOM 669 C CA . ALA A 1 92 ? 13.024 -5.320 -19.170 1.00 87.12 92 ALA A CA 1
ATOM 670 C C . ALA A 1 92 ? 12.813 -4.190 -20.193 1.00 87.12 92 ALA A C 1
ATOM 672 O O . ALA A 1 92 ? 13.117 -4.373 -21.370 1.00 87.12 92 ALA A O 1
ATOM 673 N N . ASN A 1 93 ? 12.282 -3.044 -19.757 1.00 87.12 93 ASN A N 1
ATOM 674 C CA . ASN A 1 93 ? 12.002 -1.895 -20.620 1.00 87.12 93 ASN A CA 1
ATOM 675 C C . ASN A 1 93 ? 13.056 -0.779 -20.504 1.00 87.12 93 ASN A C 1
ATOM 677 O O . ASN A 1 93 ? 12.840 0.308 -21.041 1.00 87.12 93 ASN A O 1
ATOM 681 N N . ASP A 1 94 ? 14.178 -1.023 -19.819 1.00 85.50 94 ASP A N 1
ATOM 682 C CA . ASP A 1 94 ? 15.254 -0.040 -19.690 1.00 85.50 94 ASP A CA 1
ATOM 683 C C . ASP A 1 94 ? 15.909 0.213 -21.063 1.00 85.50 94 ASP A C 1
ATOM 685 O O . ASP A 1 94 ? 16.369 -0.727 -21.730 1.00 85.50 94 ASP A O 1
ATOM 689 N N . PRO A 1 95 ? 15.925 1.465 -21.553 1.00 85.44 95 PRO A N 1
ATOM 690 C CA . PRO A 1 95 ? 16.530 1.770 -22.836 1.00 85.44 95 PRO A CA 1
ATOM 691 C C . PRO A 1 95 ? 18.050 1.578 -22.791 1.00 85.44 95 PRO A C 1
ATOM 693 O O . PRO A 1 95 ? 18.710 1.808 -21.782 1.00 85.44 95 PRO A O 1
ATOM 696 N N . LYS A 1 96 ? 18.644 1.200 -23.930 1.00 85.50 96 LYS A N 1
ATOM 697 C CA . LYS A 1 96 ? 20.096 0.988 -24.033 1.00 85.50 96 LYS A CA 1
ATOM 698 C C . LYS A 1 96 ? 20.874 2.246 -23.622 1.00 85.50 96 LYS A C 1
ATOM 700 O O . LYS A 1 96 ? 20.538 3.353 -24.047 1.00 85.50 96 LYS A O 1
ATOM 705 N N . ALA A 1 97 ? 21.979 2.037 -22.901 1.00 84.69 97 ALA A N 1
ATOM 706 C CA . ALA A 1 97 ? 22.879 3.086 -22.408 1.00 84.69 97 ALA A CA 1
ATOM 707 C C . ALA A 1 97 ? 23.417 4.030 -23.496 1.00 84.69 97 ALA A C 1
ATOM 709 O O . ALA A 1 97 ? 23.719 5.196 -23.233 1.00 84.69 97 ALA A O 1
ATOM 710 N N . ARG A 1 98 ? 23.545 3.531 -24.730 1.00 86.12 98 ARG A N 1
ATOM 711 C CA . ARG A 1 98 ? 23.984 4.311 -25.887 1.00 86.12 98 ARG A CA 1
ATOM 712 C C . ARG A 1 98 ? 22.961 4.229 -27.008 1.00 86.12 98 ARG A C 1
ATOM 714 O O . ARG A 1 98 ? 22.448 3.154 -27.322 1.00 86.12 98 ARG A O 1
ATOM 721 N N . LEU A 1 99 ? 22.705 5.380 -27.614 1.00 84.75 99 LEU A N 1
ATOM 722 C CA . LEU A 1 99 ? 21.924 5.518 -28.836 1.00 84.75 99 LEU A CA 1
ATOM 723 C C . LEU A 1 99 ? 22.731 4.984 -30.034 1.00 84.75 99 LEU A C 1
ATOM 725 O O . LEU A 1 99 ? 23.956 4.864 -29.976 1.00 84.75 99 LEU A O 1
ATOM 729 N N . ALA A 1 100 ? 22.056 4.689 -31.148 1.00 86.69 100 ALA A N 1
ATOM 730 C CA . ALA A 1 100 ? 22.702 4.173 -32.364 1.00 86.69 100 ALA A CA 1
ATOM 731 C C . ALA A 1 100 ? 23.750 5.136 -32.963 1.00 86.69 100 ALA A C 1
ATOM 733 O O . ALA A 1 100 ? 24.657 4.707 -33.666 1.00 86.69 100 ALA A O 1
ATOM 734 N N . ASN A 1 101 ? 23.650 6.429 -32.647 1.00 86.31 101 ASN A N 1
ATOM 735 C CA . ASN A 1 101 ? 24.586 7.484 -33.039 1.00 86.31 101 ASN A CA 1
ATOM 736 C C . ASN A 1 101 ? 25.773 7.651 -32.063 1.00 86.31 101 ASN A C 1
ATOM 738 O O . ASN A 1 101 ? 26.527 8.611 -32.178 1.00 86.31 101 ASN A O 1
ATOM 742 N N . GLY A 1 102 ? 25.931 6.757 -31.080 1.00 86.94 102 GLY A N 1
ATOM 743 C CA . GLY A 1 102 ? 27.031 6.783 -30.113 1.00 86.94 102 GLY A CA 1
ATOM 744 C C . GLY A 1 102 ? 26.858 7.768 -28.950 1.00 86.94 102 GLY A C 1
ATOM 745 O O . GLY A 1 102 ? 27.656 7.723 -28.014 1.00 86.94 102 GLY A O 1
ATOM 746 N N . HIS A 1 103 ? 25.815 8.606 -28.955 1.00 88.44 103 HIS A N 1
ATOM 747 C CA . HIS A 1 103 ? 25.511 9.500 -27.837 1.00 88.44 103 HIS A CA 1
ATOM 748 C C . HIS A 1 103 ? 24.952 8.735 -26.627 1.00 88.44 103 HIS A C 1
ATOM 750 O O . HIS A 1 103 ? 24.282 7.705 -26.762 1.00 88.44 103 HIS A O 1
ATOM 756 N N . VAL A 1 104 ? 25.227 9.255 -25.428 1.00 85.94 104 VAL A N 1
ATOM 757 C CA .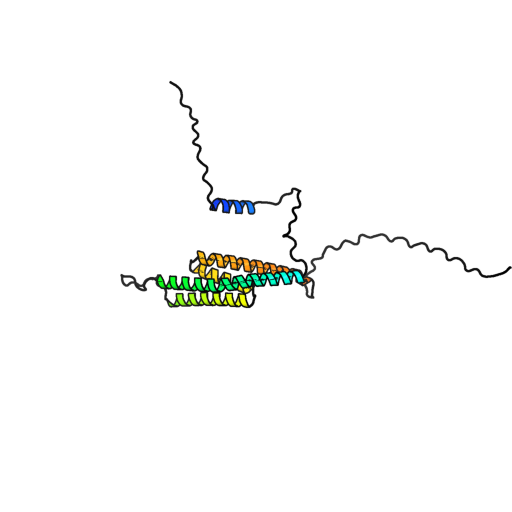 VAL A 1 104 ? 24.690 8.721 -24.169 1.00 85.94 104 VAL A CA 1
ATOM 758 C C . VAL A 1 104 ? 23.189 8.979 -24.121 1.00 85.94 104 VAL A C 1
ATOM 760 O O . VAL A 1 104 ? 22.739 10.101 -24.352 1.00 85.94 104 VAL A O 1
ATOM 763 N N . ASN A 1 105 ? 22.416 7.937 -23.826 1.00 87.25 105 ASN A N 1
ATOM 764 C CA . ASN A 1 105 ? 20.979 8.066 -23.662 1.00 87.25 105 ASN A CA 1
ATOM 765 C C . ASN A 1 105 ? 20.665 8.585 -22.254 1.00 87.25 105 ASN A C 1
ATOM 767 O O . ASN A 1 105 ? 20.913 7.888 -21.274 1.00 87.25 105 ASN A O 1
ATOM 771 N N . THR A 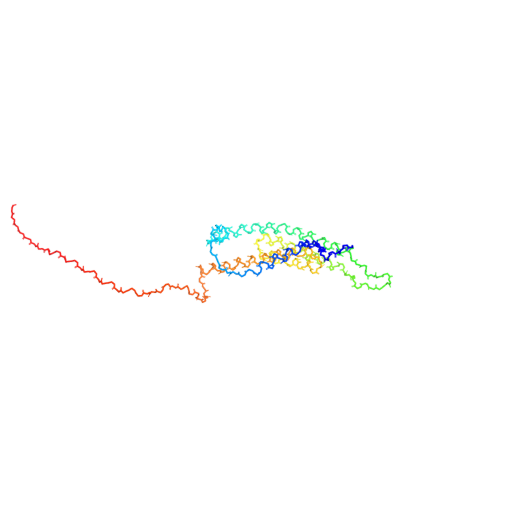1 106 ? 20.105 9.788 -22.143 1.00 84.06 106 THR A N 1
ATOM 772 C CA . THR A 1 106 ? 19.735 10.395 -20.851 1.00 84.06 106 THR A CA 1
ATOM 773 C C . THR A 1 106 ? 18.585 9.674 -20.150 1.00 84.06 106 THR A C 1
ATOM 775 O O . THR A 1 106 ? 18.375 9.885 -18.961 1.00 84.06 106 THR A O 1
ATOM 778 N N . LEU A 1 107 ? 17.846 8.827 -20.874 1.00 83.25 107 LEU A N 1
ATOM 779 C CA . LEU A 1 107 ? 16.757 8.017 -20.333 1.00 83.25 107 LEU A CA 1
ATOM 780 C C . LEU A 1 107 ? 17.233 6.685 -19.744 1.00 83.25 107 LEU A C 1
ATOM 782 O O . LEU A 1 107 ? 16.439 6.009 -19.098 1.00 83.25 107 LEU A O 1
ATOM 786 N N . HIS A 1 108 ? 18.486 6.291 -19.986 1.00 85.00 108 HIS A N 1
ATOM 787 C CA . HIS A 1 108 ? 19.035 5.074 -19.399 1.00 85.00 108 HIS A CA 1
ATOM 788 C C . HIS A 1 108 ? 19.308 5.295 -17.916 1.00 85.00 108 HIS A C 1
ATOM 790 O O . HIS A 1 108 ? 19.965 6.265 -17.527 1.00 85.00 108 HIS A O 1
ATOM 796 N N . VAL A 1 109 ? 18.824 4.373 -17.094 1.00 85.19 109 VAL A N 1
ATOM 797 C CA . VAL A 1 109 ? 18.990 4.427 -15.645 1.00 85.19 109 VAL A CA 1
ATOM 798 C C . VAL A 1 109 ? 19.851 3.246 -15.219 1.00 85.19 109 VAL A C 1
ATOM 800 O O . VAL A 1 109 ? 19.741 2.155 -15.766 1.00 85.19 109 VAL A O 1
ATOM 803 N N . ASN A 1 110 ? 20.733 3.446 -14.239 1.00 85.19 110 ASN A N 1
ATOM 804 C CA . ASN A 1 110 ? 21.594 2.365 -13.768 1.00 85.19 110 ASN A CA 1
ATOM 805 C C . ASN A 1 110 ? 20.730 1.209 -13.214 1.00 85.19 110 ASN A C 1
ATOM 807 O O . ASN A 1 110 ? 19.927 1.460 -12.307 1.00 85.19 110 ASN A O 1
ATOM 811 N N . PRO A 1 111 ? 20.898 -0.043 -13.687 1.00 84.75 111 PRO A N 1
ATOM 812 C CA . PRO A 1 111 ? 20.082 -1.176 -13.252 1.00 84.75 111 PRO A CA 1
ATOM 813 C C . PRO A 1 111 ? 20.056 -1.402 -11.737 1.00 84.75 111 PRO A C 1
ATOM 815 O O . PRO A 1 111 ? 19.071 -1.920 -11.206 1.00 84.75 111 PRO A O 1
ATOM 818 N N . SER A 1 112 ? 21.107 -0.982 -11.023 1.00 87.56 112 SER A N 1
ATOM 819 C CA . SER A 1 112 ? 21.167 -1.054 -9.560 1.00 87.56 112 SER A CA 1
ATOM 820 C C . SER A 1 112 ? 20.013 -0.309 -8.884 1.00 87.56 112 SER A C 1
ATOM 822 O O . SER A 1 112 ? 19.483 -0.794 -7.888 1.00 87.56 112 SER A O 1
ATOM 824 N N . LEU A 1 113 ? 19.557 0.812 -9.455 1.00 87.56 113 LEU A N 1
ATOM 825 C CA . LEU A 1 113 ? 18.456 1.604 -8.903 1.00 87.56 113 LEU A CA 1
ATOM 826 C C . LEU A 1 113 ? 17.129 0.837 -8.939 1.00 87.56 113 LEU A C 1
ATOM 828 O O . LEU A 1 113 ? 16.343 0.917 -7.996 1.00 87.56 113 LEU A O 1
ATOM 832 N N . TYR A 1 114 ? 16.880 0.045 -9.985 1.00 86.94 114 TYR A N 1
ATOM 833 C CA . TYR A 1 114 ? 15.675 -0.787 -10.061 1.00 86.94 114 TYR A CA 1
ATOM 834 C C . TYR A 1 114 ? 15.688 -1.909 -9.023 1.00 86.94 114 TYR A C 1
ATOM 836 O O . TYR A 1 114 ? 14.646 -2.225 -8.443 1.00 86.94 114 TYR A O 1
ATOM 844 N N . VAL A 1 115 ? 16.863 -2.487 -8.761 1.00 88.12 115 VAL A N 1
ATOM 845 C CA . VAL A 1 115 ? 17.042 -3.515 -7.729 1.00 88.12 115 VAL A CA 1
ATOM 846 C C . VAL A 1 115 ? 16.850 -2.921 -6.336 1.00 88.12 115 VAL A C 1
ATOM 848 O O . VAL A 1 115 ? 16.143 -3.514 -5.525 1.00 88.12 115 VAL A O 1
ATOM 851 N N . GLU A 1 116 ? 17.403 -1.737 -6.063 1.00 88.94 116 GLU A N 1
ATOM 852 C CA . GLU A 1 116 ? 17.195 -1.022 -4.798 1.00 88.94 116 GLU A CA 1
ATOM 853 C C . GLU A 1 116 ? 15.715 -0.697 -4.568 1.00 88.94 116 GLU A C 1
ATOM 855 O O . GLU A 1 116 ? 15.176 -0.996 -3.502 1.00 88.94 116 GLU A O 1
ATOM 860 N N . LEU A 1 117 ? 15.021 -0.169 -5.581 1.00 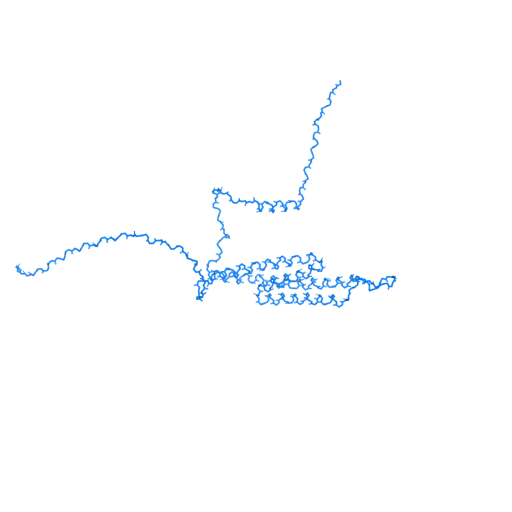88.31 117 LEU A N 1
ATOM 861 C CA . LEU A 1 117 ? 13.578 0.081 -5.517 1.00 88.31 117 LEU A CA 1
ATOM 862 C C . LEU A 1 117 ? 12.784 -1.207 -5.268 1.00 88.31 117 LEU A C 1
ATOM 864 O O . LEU A 1 117 ? 11.870 -1.221 -4.441 1.00 88.31 117 LEU A O 1
ATOM 868 N N . GLY A 1 118 ? 13.151 -2.299 -5.943 1.00 88.06 118 GLY A N 1
ATOM 869 C CA . GLY A 1 118 ? 12.558 -3.617 -5.725 1.00 88.06 118 GLY A CA 1
ATOM 870 C C . GLY A 1 118 ? 12.779 -4.132 -4.303 1.00 88.06 118 GLY A C 1
ATOM 871 O O . GLY A 1 118 ? 11.842 -4.615 -3.669 1.00 88.06 118 GLY A O 1
ATOM 872 N N . LEU A 1 119 ? 13.986 -3.966 -3.757 1.00 90.81 119 LEU A N 1
ATOM 873 C CA . LEU A 1 119 ? 14.314 -4.325 -2.376 1.00 90.81 119 LEU A CA 1
ATOM 874 C C . LEU A 1 119 ? 13.524 -3.496 -1.365 1.00 90.81 119 LEU A C 1
ATOM 876 O O . LEU A 1 119 ? 13.031 -4.053 -0.387 1.00 90.81 119 LEU A O 1
ATOM 880 N N . VAL A 1 120 ? 13.347 -2.195 -1.603 1.00 91.81 120 VAL A N 1
ATOM 881 C CA . VAL A 1 120 ? 12.504 -1.337 -0.756 1.00 91.81 120 VAL A CA 1
ATOM 882 C C . VAL A 1 120 ? 11.046 -1.794 -0.809 1.00 91.81 120 VAL A C 1
ATOM 884 O O . VAL A 1 120 ? 10.413 -1.938 0.238 1.00 91.81 120 VAL A O 1
ATOM 887 N N . ALA A 1 121 ? 10.513 -2.093 -1.998 1.00 89.88 121 ALA A N 1
ATOM 888 C CA . ALA A 1 121 ? 9.153 -2.609 -2.154 1.00 89.88 121 ALA A CA 1
ATOM 889 C C . ALA A 1 121 ? 8.964 -3.957 -1.432 1.00 89.88 121 ALA A C 1
ATOM 891 O O . ALA A 1 121 ? 7.963 -4.155 -0.739 1.00 89.88 121 ALA A O 1
ATOM 892 N N . MET A 1 122 ? 9.951 -4.853 -1.523 1.00 92.44 122 MET A N 1
ATOM 893 C CA . MET A 1 122 ? 9.968 -6.124 -0.795 1.00 92.44 122 MET A CA 1
ATOM 894 C C . MET A 1 122 ? 10.075 -5.923 0.718 1.00 92.44 122 MET A C 1
ATOM 896 O O . MET A 1 122 ? 9.338 -6.554 1.475 1.00 92.44 122 MET A O 1
ATOM 900 N N . GLY A 1 123 ? 10.928 -5.006 1.175 1.00 92.50 123 GLY A N 1
ATOM 901 C CA . GLY A 1 123 ? 11.046 -4.636 2.583 1.00 92.50 123 GLY A CA 1
ATOM 902 C C . GLY A 1 123 ? 9.730 -4.099 3.147 1.00 92.50 123 GLY A C 1
ATOM 903 O O . GLY A 1 123 ? 9.315 -4.492 4.237 1.00 92.50 123 GLY A O 1
ATOM 904 N N . LEU A 1 124 ? 9.013 -3.273 2.377 1.00 90.94 124 LEU A N 1
ATOM 905 C CA . LEU A 1 124 ? 7.678 -2.793 2.736 1.00 90.94 124 LEU A CA 1
ATOM 906 C C . LEU A 1 124 ? 6.642 -3.925 2.777 1.00 90.94 124 LEU A C 1
ATOM 908 O O . LEU A 1 124 ? 5.822 -3.948 3.693 1.00 90.94 124 LEU A O 1
ATOM 912 N N . ALA A 1 125 ? 6.690 -4.889 1.855 1.00 90.50 125 ALA A N 1
ATOM 913 C CA . ALA A 1 125 ? 5.812 -6.061 1.892 1.00 90.50 125 ALA A CA 1
ATOM 914 C C . ALA A 1 125 ? 6.060 -6.930 3.143 1.00 90.50 125 ALA A C 1
ATOM 916 O O . ALA A 1 125 ? 5.111 -7.348 3.811 1.00 90.50 125 ALA A O 1
ATOM 917 N N . VAL A 1 126 ? 7.326 -7.133 3.525 1.00 92.56 126 VAL A N 1
ATOM 918 C CA . VAL A 1 126 ? 7.694 -7.825 4.774 1.00 92.56 126 VAL A CA 1
ATOM 919 C C . VAL A 1 126 ? 7.243 -7.025 5.999 1.00 92.56 126 VAL A C 1
ATOM 921 O O . VAL A 1 126 ? 6.703 -7.603 6.941 1.00 92.56 126 VAL A O 1
ATOM 924 N N . LEU A 1 127 ? 7.380 -5.696 5.985 1.00 91.50 127 LEU A N 1
ATOM 925 C CA . LEU A 1 127 ? 6.862 -4.825 7.044 1.00 91.50 127 LEU A CA 1
ATOM 926 C C . LEU A 1 127 ? 5.336 -4.897 7.162 1.00 91.50 127 LEU A C 1
ATOM 928 O O . LEU A 1 127 ? 4.826 -4.878 8.284 1.00 91.50 127 LEU A O 1
ATOM 932 N N . MET A 1 128 ? 4.596 -5.018 6.054 1.00 89.44 128 MET A N 1
ATOM 933 C CA . MET A 1 128 ? 3.149 -5.257 6.103 1.00 89.44 128 MET A CA 1
ATOM 934 C C . MET A 1 128 ? 2.842 -6.596 6.766 1.00 89.44 128 MET A C 1
ATOM 936 O O . MET A 1 128 ? 1.978 -6.653 7.641 1.00 89.44 128 MET A O 1
ATOM 940 N N . LEU A 1 129 ? 3.576 -7.652 6.405 1.00 89.50 129 LEU A N 1
ATOM 941 C CA . LEU A 1 129 ? 3.405 -8.977 6.997 1.00 89.50 129 LEU A CA 1
ATOM 942 C C . LEU A 1 129 ? 3.695 -8.963 8.504 1.00 89.50 129 LEU A C 1
ATOM 944 O O . LEU A 1 129 ? 2.891 -9.457 9.295 1.00 89.50 129 LEU A O 1
ATOM 948 N N . ALA A 1 130 ? 4.799 -8.338 8.913 1.00 87.62 130 ALA A N 1
ATOM 949 C CA . ALA A 1 130 ? 5.158 -8.173 10.316 1.00 87.62 130 ALA A CA 1
ATOM 950 C C . ALA A 1 130 ? 4.099 -7.348 11.068 1.00 87.62 130 ALA A C 1
ATOM 952 O O . ALA A 1 130 ? 3.643 -7.744 12.140 1.00 87.62 130 ALA A O 1
ATOM 953 N N . SER A 1 131 ? 3.637 -6.238 10.489 1.00 84.00 131 SER A N 1
ATOM 954 C CA . SER A 1 131 ? 2.602 -5.384 11.090 1.00 84.00 131 SER A CA 1
ATOM 955 C C . SER A 1 131 ? 1.264 -6.111 11.247 1.00 84.00 131 SER A C 1
ATOM 957 O O . SER A 1 131 ? 0.581 -5.933 12.260 1.00 84.00 131 SER A O 1
ATOM 959 N N . ALA A 1 132 ? 0.914 -6.968 10.282 1.00 85.25 132 ALA A N 1
ATOM 960 C CA . ALA A 1 132 ? -0.248 -7.848 10.349 1.00 85.25 132 ALA A CA 1
ATOM 961 C C . ALA A 1 132 ? -0.091 -8.910 11.448 1.00 85.25 132 ALA A C 1
ATOM 963 O O . ALA A 1 132 ? -1.041 -9.188 12.182 1.00 85.25 132 ALA A O 1
ATOM 964 N N . TRP A 1 133 ? 1.115 -9.461 11.613 1.00 85.44 133 TRP A N 1
ATOM 965 C CA . TRP A 1 133 ? 1.423 -10.442 12.654 1.00 85.44 133 TRP A CA 1
ATOM 966 C C . TRP A 1 133 ? 1.324 -9.848 14.064 1.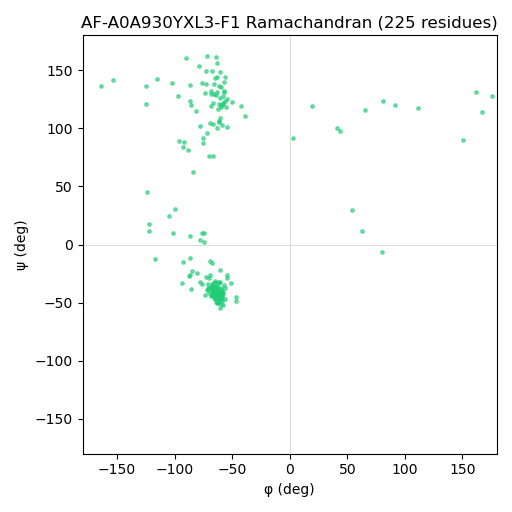00 85.44 133 TRP A C 1
ATOM 968 O O . TRP A 1 133 ? 0.680 -10.425 14.940 1.00 85.44 133 TRP A O 1
ATOM 978 N N . PHE A 1 134 ? 1.890 -8.656 14.274 1.00 81.88 134 PHE A N 1
ATOM 979 C CA . PHE A 1 134 ? 1.879 -7.957 15.564 1.00 81.88 134 PHE A CA 1
ATOM 980 C C . PHE A 1 134 ? 0.554 -7.252 15.889 1.00 81.88 134 PHE A C 1
ATOM 982 O O . PHE A 1 134 ? 0.462 -6.571 16.914 1.00 81.88 134 PHE A O 1
ATOM 989 N N . ARG A 1 135 ? -0.474 -7.395 15.037 1.00 80.12 135 ARG A N 1
ATOM 990 C CA . ARG A 1 135 ? -1.799 -6.762 15.193 1.00 80.12 135 ARG A CA 1
ATOM 991 C C . ARG A 1 135 ? -1.716 -5.244 15.367 1.00 80.12 135 ARG A C 1
ATOM 993 O O . ARG A 1 135 ? -2.540 -4.621 16.034 1.00 80.12 135 ARG A O 1
ATOM 1000 N N . LYS A 1 136 ? -0.699 -4.609 14.781 1.00 78.88 136 LYS A N 1
ATOM 1001 C CA . LYS A 1 136 ? -0.527 -3.161 14.881 1.00 78.88 136 LYS A CA 1
ATOM 1002 C C . LYS A 1 136 ? -1.200 -2.481 13.696 1.00 78.88 136 LYS A C 1
ATOM 1004 O O . LYS A 1 136 ? -0.554 -2.116 12.716 1.00 78.88 136 LYS A O 1
ATOM 1009 N N . ARG A 1 137 ? -2.508 -2.257 13.829 1.00 78.25 137 ARG A N 1
ATOM 1010 C CA . ARG A 1 137 ? -3.360 -1.603 12.822 1.00 78.25 137 ARG A CA 1
ATOM 1011 C C . ARG A 1 137 ? -2.768 -0.317 12.238 1.00 78.25 137 ARG A C 1
ATOM 1013 O O . ARG A 1 137 ? -2.830 -0.095 11.033 1.00 78.25 137 ARG A O 1
ATOM 1020 N N . LEU A 1 138 ? -2.236 0.550 13.099 1.00 82.81 138 LEU A N 1
ATOM 1021 C CA . LEU A 1 138 ? -1.717 1.854 12.687 1.00 82.81 138 LEU A CA 1
ATOM 1022 C C . LEU A 1 138 ? -0.471 1.709 11.805 1.00 82.81 138 LEU A C 1
ATOM 1024 O O . LEU A 1 138 ? -0.386 2.367 10.773 1.00 82.81 138 LEU A O 1
ATOM 1028 N N . PHE A 1 139 ? 0.445 0.806 12.165 1.00 87.00 139 PHE A N 1
ATOM 1029 C CA . PHE A 1 139 ? 1.626 0.535 11.347 1.00 87.00 139 PHE A CA 1
ATOM 1030 C C . PHE A 1 139 ? 1.241 -0.113 10.021 1.00 87.00 139 PHE A C 1
ATOM 1032 O O . PHE A 1 139 ? 1.708 0.354 8.992 1.00 87.00 139 PHE A O 1
ATOM 1039 N N . LEU A 1 140 ? 0.302 -1.068 10.016 1.00 87.62 140 LEU A N 1
ATOM 1040 C CA . LEU A 1 140 ? -0.187 -1.674 8.775 1.00 87.62 140 LEU A CA 1
ATOM 1041 C C . LEU A 1 140 ? -0.738 -0.618 7.804 1.00 87.62 140 LEU A C 1
ATOM 1043 O O . LEU A 1 140 ? -0.362 -0.614 6.636 1.00 87.62 140 LEU A O 1
ATOM 1047 N N . GLY A 1 141 ? -1.569 0.312 8.289 1.00 87.38 141 GLY A N 1
ATOM 1048 C CA . GLY A 1 141 ? -2.104 1.401 7.467 1.00 87.38 141 GLY A CA 1
ATOM 1049 C C . GLY A 1 141 ? -1.018 2.328 6.910 1.00 87.38 141 GLY A C 1
ATOM 1050 O O . GLY A 1 141 ? -1.057 2.672 5.730 1.00 87.38 141 GLY A O 1
ATOM 1051 N N . ILE A 1 142 ? -0.029 2.697 7.734 1.00 89.94 142 ILE A N 1
ATOM 1052 C CA . ILE A 1 142 ? 1.102 3.539 7.311 1.00 89.94 142 ILE A CA 1
ATOM 1053 C C . ILE A 1 142 ? 1.944 2.821 6.259 1.00 89.94 142 ILE A C 1
ATOM 1055 O O . ILE A 1 142 ? 2.206 3.390 5.204 1.00 89.94 142 ILE A O 1
ATOM 1059 N N . THR A 1 143 ? 2.338 1.570 6.502 1.00 91.62 143 THR A N 1
ATOM 1060 C CA . THR A 1 143 ? 3.142 0.791 5.553 1.00 91.62 143 THR A CA 1
ATOM 1061 C C . THR A 1 143 ? 2.400 0.602 4.232 1.00 91.62 143 THR A C 1
ATOM 1063 O O . THR A 1 143 ? 3.001 0.736 3.171 1.00 91.62 143 THR A O 1
ATOM 1066 N N . MET A 1 144 ? 1.087 0.361 4.281 1.00 90.62 144 MET A N 1
ATOM 1067 C CA . MET A 1 144 ? 0.237 0.218 3.098 1.00 90.62 144 MET A CA 1
ATOM 1068 C C . MET A 1 144 ? 0.138 1.513 2.285 1.00 90.62 144 MET A C 1
ATOM 1070 O O . MET A 1 144 ? 0.281 1.481 1.063 1.00 90.62 144 MET A O 1
ATOM 1074 N N . ALA A 1 145 ? -0.009 2.656 2.958 1.00 92.56 145 ALA A N 1
ATOM 1075 C CA . ALA A 1 145 ? -0.001 3.962 2.311 1.00 92.56 145 ALA A CA 1
ATOM 1076 C C . ALA A 1 145 ? 1.372 4.305 1.709 1.00 92.56 145 ALA A C 1
ATOM 1078 O O . ALA A 1 145 ? 1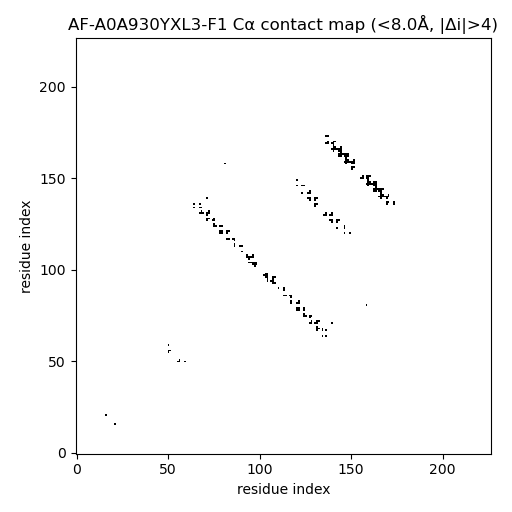.436 4.760 0.571 1.00 92.56 145 ALA A O 1
ATOM 1079 N N . LEU A 1 146 ? 2.467 4.049 2.435 1.00 92.75 146 LEU A N 1
ATOM 1080 C CA . LEU A 1 146 ? 3.832 4.285 1.951 1.00 92.75 146 LEU A CA 1
ATOM 1081 C C . LEU A 1 146 ? 4.162 3.409 0.744 1.00 92.75 146 LEU A C 1
ATOM 1083 O O . LEU A 1 146 ? 4.719 3.898 -0.235 1.00 92.75 146 LEU A O 1
ATOM 1087 N N . TYR A 1 147 ? 3.773 2.137 0.778 1.00 92.44 147 TYR A N 1
ATOM 1088 C CA . TYR A 1 147 ? 3.911 1.243 -0.366 1.00 92.44 147 TYR A CA 1
ATOM 1089 C C . TYR A 1 147 ? 3.128 1.768 -1.571 1.00 92.44 147 TYR A C 1
ATOM 1091 O O . TYR A 1 147 ? 3.698 1.949 -2.644 1.00 92.44 147 TYR A O 1
ATOM 1099 N N . GLY A 1 148 ? 1.848 2.103 -1.382 1.00 90.38 148 GLY A N 1
ATOM 1100 C CA . GLY A 1 148 ? 1.019 2.666 -2.445 1.00 90.38 148 GLY A CA 1
ATOM 1101 C C . GLY A 1 148 ? 1.604 3.953 -3.030 1.00 90.38 148 GLY A C 1
ATOM 1102 O O . GLY A 1 148 ? 1.628 4.108 -4.248 1.00 90.38 148 GLY A O 1
ATOM 1103 N N . LEU A 1 149 ? 2.146 4.835 -2.186 1.00 92.50 149 LEU A N 1
ATOM 1104 C CA . LEU A 1 149 ? 2.816 6.067 -2.604 1.00 92.50 149 LEU A CA 1
ATOM 1105 C C . LEU A 1 149 ? 4.093 5.785 -3.406 1.00 92.50 149 LEU A C 1
ATOM 1107 O O . LEU A 1 149 ? 4.335 6.442 -4.414 1.00 92.50 149 LEU A O 1
ATOM 1111 N N . SER A 1 150 ? 4.875 4.785 -2.997 1.00 89.69 150 SER A N 1
ATOM 1112 C CA . SER A 1 150 ? 6.092 4.358 -3.703 1.00 89.69 150 SER A CA 1
ATOM 1113 C C . SER A 1 150 ? 5.764 3.903 -5.127 1.00 89.69 150 SER A C 1
ATOM 1115 O O . SER A 1 150 ? 6.381 4.349 -6.092 1.00 89.69 150 SER A O 1
ATOM 1117 N N . ILE A 1 151 ? 4.732 3.064 -5.264 1.00 89.38 151 ILE A N 1
ATOM 1118 C CA . ILE A 1 151 ? 4.255 2.560 -6.557 1.00 89.38 151 ILE A CA 1
ATOM 1119 C C . ILE A 1 151 ? 3.611 3.672 -7.397 1.00 89.38 151 ILE A C 1
ATOM 1121 O O . ILE A 1 151 ? 3.798 3.728 -8.612 1.00 89.38 151 ILE A O 1
ATOM 1125 N N . PHE A 1 152 ? 2.885 4.590 -6.759 1.00 89.12 152 PHE A N 1
ATOM 1126 C CA . PHE A 1 152 ? 2.287 5.742 -7.426 1.00 89.12 152 PHE A CA 1
ATOM 1127 C C . PHE A 1 152 ? 3.351 6.686 -8.004 1.00 89.12 152 PHE A C 1
ATOM 1129 O O . PHE A 1 152 ? 3.200 7.153 -9.131 1.00 89.12 152 PHE A O 1
ATOM 1136 N N . ASN A 1 153 ? 4.451 6.902 -7.275 1.00 89.81 153 ASN A N 1
ATOM 1137 C CA . ASN A 1 153 ? 5.590 7.703 -7.728 1.00 89.81 153 ASN A CA 1
ATOM 1138 C C . ASN A 1 153 ? 6.274 7.101 -8.971 1.00 89.81 153 ASN A C 1
ATOM 1140 O O . ASN A 1 153 ? 6.718 7.821 -9.861 1.00 89.81 153 ASN A O 1
ATOM 1144 N N . LEU A 1 154 ? 6.276 5.770 -9.090 1.00 86.88 154 LEU A N 1
ATOM 1145 C CA . LEU A 1 154 ? 6.752 5.043 -10.274 1.00 86.88 154 LEU A CA 1
ATOM 1146 C C . LEU A 1 154 ? 5.773 5.119 -11.469 1.00 86.88 154 LEU A C 1
ATOM 1148 O O . LEU A 1 154 ? 5.956 4.408 -12.450 1.00 86.88 154 LEU A O 1
ATOM 1152 N N . HIS A 1 155 ? 4.734 5.960 -11.396 1.00 87.00 155 HIS A N 1
ATOM 1153 C CA . HIS A 1 155 ? 3.667 6.126 -12.394 1.00 87.00 155 HIS A CA 1
ATOM 1154 C C . HIS A 1 155 ? 2.792 4.881 -12.638 1.00 87.00 155 HIS A C 1
ATOM 1156 O O . HIS A 1 155 ? 1.937 4.878 -13.523 1.00 87.00 155 HIS A O 1
ATOM 1162 N N . PHE A 1 156 ? 2.889 3.850 -11.792 1.00 85.44 156 PHE A N 1
ATOM 1163 C CA . PHE A 1 156 ? 1.994 2.687 -11.820 1.00 85.44 156 PHE A CA 1
ATOM 1164 C C . PHE A 1 156 ? 0.703 2.968 -11.040 1.00 85.44 156 PHE A C 1
ATOM 1166 O O . PHE A 1 156 ? 0.388 2.319 -10.038 1.00 85.44 156 PHE A O 1
ATOM 1173 N N . TRP A 1 157 ? -0.070 3.957 -11.495 1.00 87.56 157 TRP A N 1
ATOM 1174 C CA . TRP A 1 157 ? -1.251 4.453 -10.775 1.00 87.56 157 TRP A CA 1
ATOM 1175 C C . TRP A 1 157 ? -2.279 3.355 -10.475 1.00 87.56 157 TRP A C 1
ATOM 1177 O O . TRP A 1 157 ? -2.839 3.328 -9.379 1.00 87.56 157 TRP A O 1
ATOM 1187 N N . GLY A 1 158 ? -2.473 2.411 -11.404 1.00 88.38 158 GLY A N 1
ATOM 1188 C CA . GLY A 1 158 ? -3.423 1.305 -11.245 1.00 88.38 158 GLY A CA 1
ATOM 1189 C C . GLY A 1 158 ? -3.130 0.401 -10.044 1.00 88.38 158 GLY A C 1
ATOM 1190 O O . GLY A 1 158 ? -4.060 -0.086 -9.406 1.00 88.38 158 GLY A O 1
ATOM 1191 N N . PHE A 1 159 ? -1.854 0.232 -9.688 1.00 89.06 159 PHE A N 1
ATOM 1192 C CA . PHE A 1 159 ? -1.447 -0.566 -8.531 1.00 89.06 159 PHE A CA 1
ATOM 1193 C C . PHE A 1 159 ? -1.274 0.281 -7.267 1.00 89.06 159 PHE A C 1
ATOM 1195 O O . PHE A 1 159 ? -1.575 -0.195 -6.179 1.00 89.06 159 PHE A O 1
ATOM 1202 N N . GLY A 1 160 ? -0.838 1.539 -7.383 1.00 88.00 160 GLY A N 1
ATOM 1203 C CA . GLY A 1 160 ? -0.603 2.405 -6.222 1.00 88.00 160 GLY A CA 1
ATOM 1204 C C . GLY A 1 160 ? -1.885 2.912 -5.551 1.00 88.00 160 GLY A C 1
ATOM 1205 O O . GLY A 1 160 ? -2.001 2.879 -4.325 1.00 88.00 160 GLY A O 1
ATOM 1206 N N . VAL A 1 161 ? -2.878 3.344 -6.338 1.00 92.69 161 VAL A N 1
ATOM 1207 C CA . VAL A 1 161 ? -4.099 3.996 -5.823 1.00 92.69 161 VAL A CA 1
ATOM 1208 C C . VAL A 1 161 ? -4.891 3.118 -4.840 1.00 92.69 161 VAL A C 1
ATOM 1210 O O . VAL A 1 161 ? -5.238 3.622 -3.768 1.00 92.69 161 VAL A O 1
ATOM 1213 N N . PRO A 1 162 ? -5.150 1.820 -5.110 1.00 92.25 162 PRO A N 1
ATOM 1214 C CA . PRO A 1 162 ? -5.868 0.964 -4.163 1.00 92.25 162 PRO A CA 1
ATOM 1215 C C . PRO A 1 162 ? -5.165 0.848 -2.805 1.00 92.25 162 PRO A C 1
ATOM 1217 O O . PRO A 1 162 ? -5.825 0.847 -1.766 1.00 92.25 162 PRO A O 1
ATOM 1220 N N . PHE A 1 163 ? -3.829 0.802 -2.801 1.00 90.94 163 PHE A N 1
ATOM 1221 C CA . PHE A 1 163 ? -3.032 0.715 -1.578 1.00 90.94 163 PHE A CA 1
ATOM 1222 C C . PHE A 1 163 ? -3.046 2.021 -0.783 1.00 90.94 163 PHE A C 1
ATOM 1224 O O . PHE A 1 163 ? -3.177 1.979 0.440 1.00 90.94 163 PHE A O 1
ATOM 1231 N N . ILE A 1 164 ? -2.988 3.174 -1.460 1.00 92.31 164 ILE A N 1
ATOM 1232 C CA . ILE A 1 164 ? -3.127 4.483 -0.809 1.00 92.31 164 ILE A CA 1
ATOM 1233 C C . ILE A 1 164 ? -4.516 4.607 -0.181 1.00 92.31 164 ILE A C 1
ATOM 1235 O O . ILE A 1 164 ? -4.619 4.907 1.004 1.00 92.31 164 ILE A O 1
ATOM 1239 N N . LEU A 1 165 ? -5.584 4.321 -0.933 1.00 93.31 165 LEU A N 1
ATOM 1240 C CA . LEU A 1 165 ? -6.958 4.435 -0.433 1.00 93.31 165 LEU A CA 1
ATOM 1241 C C . LEU A 1 165 ? -7.213 3.510 0.758 1.00 93.31 165 LEU A C 1
ATOM 1243 O O . LEU A 1 165 ? -7.758 3.946 1.775 1.00 93.31 165 LEU A O 1
ATOM 1247 N N . ALA A 1 166 ? -6.790 2.249 0.660 1.00 89.38 166 ALA A N 1
ATOM 1248 C CA . ALA A 1 166 ? -6.919 1.300 1.756 1.00 89.38 166 ALA A CA 1
ATOM 1249 C C . ALA A 1 166 ? -6.080 1.726 2.971 1.00 89.38 166 ALA A C 1
ATOM 1251 O O . ALA A 1 166 ? -6.599 1.742 4.088 1.00 89.38 166 ALA A O 1
ATOM 1252 N N . GLY A 1 167 ? -4.828 2.147 2.766 1.00 88.25 167 GLY A N 1
ATOM 1253 C CA . GLY A 1 167 ? -3.960 2.670 3.822 1.00 88.25 167 GLY A CA 1
ATOM 1254 C C . GLY A 1 167 ? -4.581 3.875 4.531 1.00 88.25 167 GLY A C 1
ATOM 1255 O O . GLY A 1 167 ? -4.766 3.854 5.749 1.00 88.25 167 GLY A O 1
ATOM 1256 N N . SER A 1 168 ? -5.014 4.890 3.782 1.00 90.75 168 SER A N 1
ATOM 1257 C CA . SER A 1 168 ? -5.694 6.074 4.319 1.00 90.75 168 SER A CA 1
ATOM 1258 C C . SER A 1 168 ? -6.968 5.716 5.087 1.00 90.75 168 SER A C 1
ATOM 1260 O O . SER A 1 168 ? -7.191 6.233 6.184 1.00 90.75 168 SER A O 1
ATOM 1262 N N . TRP A 1 169 ? -7.785 4.791 4.573 1.00 91.00 169 TRP A N 1
ATOM 1263 C CA . TRP A 1 169 ? -8.973 4.304 5.277 1.00 91.00 169 TRP A CA 1
ATOM 1264 C C . TRP A 1 169 ? -8.619 3.650 6.622 1.00 91.00 169 TRP A C 1
ATOM 1266 O O . TRP A 1 169 ? -9.261 3.926 7.643 1.00 91.00 169 TRP A O 1
ATOM 1276 N N . TYR A 1 170 ? -7.554 2.845 6.653 1.00 85.19 170 TYR A N 1
ATOM 1277 C CA . TYR A 1 170 ? -7.030 2.248 7.880 1.00 85.19 170 TYR A CA 1
ATOM 1278 C C . TYR A 1 170 ? -6.581 3.292 8.902 1.00 85.19 170 TYR A C 1
ATOM 1280 O O . TYR A 1 170 ? -6.910 3.140 10.085 1.00 85.19 170 TYR A O 1
ATOM 1288 N N . LEU A 1 171 ? -5.886 4.349 8.464 1.00 85.81 171 LEU A N 1
ATOM 1289 C CA . LEU A 1 171 ? -5.464 5.453 9.331 1.00 85.81 171 LEU A CA 1
ATOM 1290 C C . LEU A 1 171 ? -6.665 6.176 9.944 1.00 85.81 171 LEU A C 1
ATOM 1292 O O . LEU A 1 171 ? -6.716 6.346 11.162 1.00 85.81 171 LEU A O 1
ATOM 1296 N N . VAL A 1 172 ? -7.660 6.553 9.134 1.00 86.56 172 VAL A N 1
ATOM 1297 C CA . VAL A 1 172 ? -8.863 7.249 9.624 1.00 86.56 172 VAL A CA 1
ATOM 1298 C C . VAL A 1 172 ? -9.593 6.396 10.657 1.00 86.56 172 VAL A C 1
ATOM 1300 O O . VAL A 1 172 ? -10.020 6.890 11.704 1.00 86.56 172 VAL A O 1
ATOM 1303 N N . ARG A 1 173 ? -9.724 5.094 10.402 1.00 83.88 173 ARG A N 1
ATOM 1304 C CA . ARG A 1 173 ? -10.410 4.190 11.324 1.00 83.88 173 ARG A CA 1
ATOM 1305 C C . ARG A 1 173 ? -9.613 3.949 12.609 1.00 83.88 173 ARG A C 1
ATOM 1307 O O . ARG A 1 173 ? -10.212 3.933 13.683 1.00 83.88 173 ARG A O 1
ATOM 1314 N N . ALA A 1 174 ? -8.287 3.832 12.525 1.00 79.75 174 ALA A N 1
ATOM 1315 C CA . ALA A 1 174 ? -7.417 3.754 13.700 1.00 79.75 174 ALA A CA 1
ATOM 1316 C C . ALA A 1 174 ? -7.521 5.029 14.552 1.00 79.75 174 ALA A C 1
ATOM 1318 O O . ALA A 1 174 ? -7.678 4.951 15.769 1.00 79.75 174 ALA A O 1
ATOM 1319 N N . TYR A 1 175 ? -7.523 6.195 13.905 1.00 83.31 175 TYR A N 1
ATOM 1320 C CA . TYR A 1 175 ? -7.671 7.489 14.561 1.00 83.31 175 TYR A CA 1
ATOM 1321 C C . TYR A 1 175 ? -9.020 7.626 15.281 1.00 83.31 175 TYR A C 1
ATOM 1323 O O . TYR A 1 175 ? -9.062 8.025 16.444 1.00 83.31 175 TYR A O 1
ATOM 1331 N N . ARG A 1 176 ? -10.126 7.209 14.648 1.00 83.62 176 ARG A N 1
ATOM 1332 C CA . ARG A 1 176 ? -11.456 7.192 15.287 1.00 83.62 176 ARG A CA 1
ATOM 1333 C C . ARG A 1 176 ? -11.488 6.309 16.537 1.00 83.62 176 ARG A C 1
ATOM 1335 O O . ARG A 1 176 ? -12.095 6.693 17.533 1.00 83.62 176 ARG A O 1
ATOM 1342 N N . LEU A 1 177 ? -10.833 5.146 16.515 1.00 74.50 177 LEU A N 1
ATOM 1343 C CA . LEU A 1 177 ? -10.739 4.272 17.692 1.00 74.50 177 LEU A CA 1
ATOM 1344 C C . LEU A 1 177 ? -9.895 4.899 18.806 1.00 74.50 177 LEU A C 1
ATOM 1346 O O . LEU A 1 177 ? -10.295 4.857 19.967 1.00 74.50 177 LEU A O 1
ATOM 1350 N N . GLN A 1 178 ? -8.777 5.543 18.464 1.00 77.62 178 GLN A N 1
ATOM 1351 C CA . GLN A 1 178 ? -7.969 6.284 19.435 1.00 77.62 178 GLN A CA 1
ATOM 1352 C C . GLN A 1 178 ? -8.751 7.438 20.068 1.00 77.62 178 GLN A C 1
ATOM 1354 O O . GLN A 1 178 ? -8.636 7.648 21.272 1.00 77.62 178 GLN A O 1
ATOM 1359 N N . GLN A 1 179 ? -9.564 8.165 19.295 1.00 79.12 179 GLN A N 1
ATOM 1360 C CA . GLN A 1 179 ? -10.443 9.206 19.832 1.00 79.12 179 GLN A CA 1
ATOM 1361 C C . GLN A 1 179 ? -11.497 8.632 20.784 1.00 79.12 179 GLN A C 1
ATOM 1363 O O . GLN A 1 179 ? -11.680 9.178 21.867 1.00 79.12 179 GLN A O 1
ATOM 1368 N N . LYS A 1 180 ? -12.142 7.512 20.430 1.00 76.50 180 LYS A N 1
ATOM 1369 C CA . LYS A 1 180 ? -13.116 6.840 21.307 1.00 76.50 180 LYS A CA 1
ATOM 1370 C C . LYS A 1 180 ? -12.482 6.361 22.612 1.00 76.50 180 LYS A C 1
ATOM 1372 O O . LYS A 1 180 ? -13.056 6.576 23.671 1.00 76.50 180 LYS A O 1
ATOM 1377 N N . LEU A 1 181 ? -11.277 5.793 22.555 1.00 68.00 181 LEU A N 1
ATOM 1378 C CA . LEU A 1 181 ? -10.527 5.414 23.755 1.00 68.00 181 LEU A CA 1
ATOM 1379 C C . LEU A 1 181 ? -10.133 6.637 24.585 1.00 68.00 181 LEU A C 1
ATOM 1381 O O . LEU A 1 181 ? -10.325 6.625 25.792 1.00 68.00 181 LEU A O 1
ATOM 1385 N N . LYS A 1 182 ? -9.643 7.716 23.965 1.00 74.12 182 LYS A N 1
ATOM 1386 C CA . LYS A 1 182 ? -9.342 8.974 24.670 1.00 74.12 182 LYS A CA 1
ATOM 1387 C C . LYS A 1 182 ? -10.580 9.603 25.313 1.00 74.12 182 LYS A C 1
ATOM 1389 O O . LYS A 1 182 ? -10.438 10.214 26.361 1.00 74.12 182 LYS A O 1
ATOM 1394 N N . ALA A 1 183 ? -11.756 9.448 24.707 1.00 71.69 183 ALA A N 1
ATOM 1395 C CA . ALA A 1 183 ? -13.030 9.941 25.229 1.00 71.69 183 ALA A CA 1
ATOM 1396 C C . ALA A 1 183 ? -13.650 9.029 26.303 1.00 71.69 183 ALA A C 1
ATOM 1398 O O . ALA A 1 183 ? -14.412 9.521 27.127 1.00 71.69 183 ALA A O 1
ATOM 1399 N N . ALA A 1 184 ? -13.318 7.733 26.316 1.00 67.56 184 ALA A N 1
ATOM 1400 C CA . ALA A 1 184 ? -13.740 6.769 27.340 1.00 67.56 184 ALA A CA 1
ATOM 1401 C C . ALA A 1 184 ? -12.783 6.715 28.547 1.00 67.56 184 ALA A C 1
ATOM 1403 O O . ALA A 1 184 ? -13.210 6.491 29.675 1.00 67.56 184 ALA A O 1
ATOM 1404 N N . LYS A 1 185 ? -11.499 7.040 28.343 1.00 63.25 185 LYS A N 1
ATOM 1405 C CA . LYS A 1 185 ? -10.480 7.106 29.400 1.00 63.25 185 LYS A CA 1
ATOM 1406 C C . LYS A 1 185 ? -10.613 8.247 30.440 1.00 63.25 185 LYS A C 1
ATOM 1408 O O . LYS A 1 185 ? -9.969 8.105 31.476 1.00 63.25 185 LYS A O 1
ATOM 1413 N N . PRO A 1 186 ? -11.416 9.329 30.295 1.00 54.28 186 PRO A N 1
ATOM 1414 C CA . PRO A 1 186 ? -11.613 10.277 31.387 1.00 54.28 186 PRO A CA 1
ATOM 1415 C C . PRO A 1 186 ? -12.526 9.724 32.498 1.00 54.28 186 PRO A C 1
ATOM 1417 O O . PRO A 1 186 ? -12.781 10.442 33.459 1.00 54.28 186 PRO A O 1
ATOM 1420 N N . ALA A 1 187 ? -13.003 8.475 32.399 1.00 53.25 187 ALA A N 1
ATOM 1421 C CA . ALA A 1 187 ? -13.805 7.838 33.443 1.00 53.25 187 ALA A CA 1
ATOM 1422 C C . ALA A 1 187 ? -12.979 7.125 34.538 1.00 53.25 187 ALA A C 1
ATOM 1424 O O . ALA A 1 187 ? -13.452 7.068 35.668 1.00 53.25 187 ALA A O 1
ATOM 1425 N N . ASP A 1 188 ? -11.749 6.660 34.257 1.00 50.50 188 ASP A N 1
ATOM 1426 C CA . ASP A 1 188 ? -11.084 5.653 35.115 1.00 50.50 188 ASP A CA 1
ATOM 1427 C C . ASP A 1 188 ? -9.710 6.034 35.709 1.00 50.50 188 ASP A C 1
ATOM 1429 O O . ASP A 1 188 ? -9.040 5.182 36.291 1.00 50.50 188 ASP A O 1
ATOM 1433 N N . GLY A 1 189 ? -9.254 7.294 35.654 1.00 42.16 189 GLY A N 1
ATOM 1434 C CA . GLY A 1 189 ? -8.095 7.652 36.488 1.00 42.16 189 GLY A CA 1
ATOM 1435 C C . GLY A 1 189 ? -7.389 8.976 36.221 1.00 42.16 189 GLY A C 1
ATOM 1436 O O . GLY A 1 189 ? -6.721 9.138 35.207 1.00 42.16 189 GLY A O 1
ATOM 1437 N N . VAL A 1 190 ? -7.497 9.864 37.216 1.00 51.75 190 VAL A N 1
ATOM 1438 C CA . VAL A 1 190 ? -6.477 10.792 37.747 1.00 51.75 190 VAL A CA 1
ATOM 1439 C C . VAL A 1 190 ? -5.569 11.494 36.719 1.00 51.75 190 VAL A C 1
ATOM 1441 O O . VAL A 1 190 ? -4.539 10.960 36.319 1.00 51.75 190 VAL A O 1
ATOM 1444 N N . GLY A 1 191 ? -5.875 12.759 36.398 1.00 43.41 191 GLY A N 1
ATOM 1445 C CA . GLY A 1 191 ? -4.874 13.684 35.844 1.00 43.41 191 GLY A CA 1
ATOM 1446 C C . GLY A 1 191 ? -5.402 14.767 34.901 1.00 43.41 191 GLY A C 1
ATOM 1447 O O . GLY A 1 191 ? -5.422 14.573 33.695 1.00 43.41 191 GLY A O 1
ATOM 1448 N N . TYR A 1 192 ? -5.767 15.915 35.483 1.00 46.78 192 TYR A N 1
ATOM 1449 C CA . TYR A 1 192 ? -5.681 17.281 34.933 1.00 46.78 192 TYR A CA 1
ATOM 1450 C C . TYR A 1 192 ? -6.114 17.543 33.468 1.00 46.78 192 TYR A C 1
ATOM 1452 O O . TYR A 1 192 ? -5.326 17.471 32.529 1.00 46.78 192 TYR A O 1
ATOM 1460 N N . GLY A 1 193 ? -7.352 18.020 33.297 1.00 41.72 193 GLY A N 1
ATOM 1461 C CA . GLY A 1 193 ? -7.825 18.748 32.111 1.00 41.72 193 GLY A CA 1
ATOM 1462 C C . GLY A 1 193 ? -9.142 19.471 32.437 1.00 41.72 193 GLY A C 1
ATOM 1463 O O . GLY A 1 193 ? -9.964 18.887 33.145 1.00 41.72 193 GLY A O 1
ATOM 1464 N N . PRO A 1 194 ? -9.342 20.739 32.027 1.00 44.28 194 PRO A N 1
ATOM 1465 C CA . PRO A 1 194 ? -10.331 21.622 32.637 1.00 44.28 194 PRO A CA 1
ATOM 1466 C C . PRO A 1 194 ? -11.763 21.159 32.348 1.00 44.28 194 PRO A C 1
ATOM 1468 O O . PRO A 1 194 ? -12.192 21.071 31.202 1.00 44.28 194 PRO A O 1
ATOM 1471 N N . THR A 1 195 ? -12.470 20.862 33.437 1.00 49.34 195 THR A N 1
ATOM 1472 C CA . THR A 1 195 ? -13.927 20.875 33.636 1.00 49.34 195 THR A CA 1
ATOM 1473 C C . THR A 1 195 ? -14.777 21.228 32.410 1.00 49.34 195 THR A C 1
ATOM 1475 O O . THR A 1 195 ? -15.171 22.376 32.219 1.00 49.34 195 THR A O 1
ATOM 1478 N N . ALA A 1 196 ? -15.184 20.206 31.652 1.00 53.19 196 ALA A N 1
ATOM 1479 C CA . ALA A 1 196 ? -16.464 20.241 30.954 1.00 53.19 196 ALA A CA 1
ATOM 1480 C C . ALA A 1 196 ? -17.560 20.008 32.002 1.00 53.19 196 ALA A C 1
ATOM 1482 O O . ALA A 1 196 ? -17.944 18.879 32.314 1.00 53.19 196 ALA A O 1
ATOM 1483 N N . THR A 1 197 ? -17.996 21.099 32.622 1.00 47.16 197 THR A N 1
ATOM 1484 C CA . THR A 1 197 ? -19.089 21.137 33.588 1.00 47.16 197 THR A CA 1
ATOM 1485 C C . THR A 1 197 ? -20.353 20.616 32.911 1.00 47.16 197 THR A C 1
ATOM 1487 O O . THR A 1 197 ? -20.996 21.308 32.125 1.00 47.16 197 THR A O 1
ATOM 1490 N N . ARG A 1 198 ? -20.725 19.371 33.212 1.00 52.75 198 ARG A N 1
ATOM 1491 C CA . ARG A 1 198 ? -22.083 18.878 32.974 1.00 52.75 198 ARG A CA 1
ATOM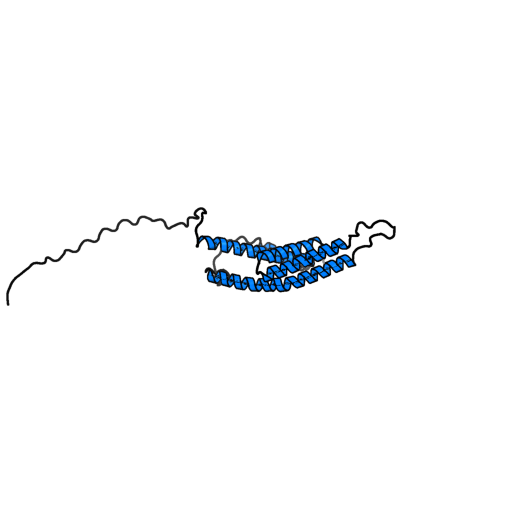 1492 C C . ARG A 1 198 ? -23.038 19.855 33.677 1.00 52.75 198 ARG A C 1
ATOM 1494 O O . ARG A 1 198 ? -22.839 20.076 34.874 1.00 52.75 198 ARG A O 1
ATOM 1501 N N . PRO A 1 199 ? -24.036 20.452 33.000 1.00 53.19 199 PRO A N 1
ATOM 1502 C CA . PRO A 1 199 ? -25.004 21.307 33.673 1.00 53.19 199 PRO A CA 1
ATOM 1503 C C . PRO A 1 199 ? -25.748 20.454 34.702 1.00 53.19 199 PRO A C 1
ATOM 1505 O O . PRO A 1 199 ? -26.545 19.584 34.350 1.00 53.19 199 PRO A O 1
ATOM 1508 N N . GLN A 1 200 ? -25.419 20.639 35.982 1.00 62.69 200 GLN A N 1
ATOM 1509 C CA . GLN A 1 200 ? -26.194 20.044 37.056 1.00 62.69 200 GLN A CA 1
ATOM 1510 C C . GLN A 1 200 ? -27.524 20.796 37.170 1.00 62.69 200 GLN A C 1
ATOM 1512 O O . GLN A 1 200 ? -27.535 22.027 37.074 1.00 62.69 200 GLN A O 1
ATOM 1517 N N . PRO A 1 201 ? -28.642 20.080 37.371 1.00 53.47 201 PRO A N 1
ATOM 1518 C CA . PRO A 1 201 ? -29.934 20.704 37.609 1.00 53.47 201 PRO A CA 1
ATOM 1519 C C . PRO A 1 201 ? -29.819 21.641 38.814 1.00 53.47 201 PRO A C 1
ATOM 1521 O O . PRO A 1 201 ? -29.379 21.244 39.895 1.00 53.47 201 PRO A O 1
ATOM 1524 N N . SER A 1 202 ? -30.156 22.911 38.597 1.00 59.03 202 SER A N 1
ATOM 1525 C CA . SER A 1 202 ? -30.086 23.943 39.620 1.00 59.03 202 SER A CA 1
ATOM 1526 C C . SER A 1 202 ? -30.941 23.543 40.821 1.00 59.03 202 SER A C 1
ATOM 1528 O O . SER A 1 202 ? -32.096 23.138 40.683 1.00 59.03 202 SER A O 1
ATOM 1530 N N . LYS A 1 203 ? -30.365 23.672 42.022 1.00 48.59 203 LYS A N 1
ATOM 1531 C CA . LYS A 1 203 ? -31.090 23.602 43.292 1.00 48.59 203 LYS A CA 1
ATOM 1532 C C . LYS A 1 203 ? -32.025 24.809 43.379 1.00 48.59 203 LYS A C 1
ATOM 1534 O O . LYS A 1 203 ? -31.723 25.797 44.043 1.00 48.59 203 LYS A O 1
ATOM 1539 N N . ARG A 1 204 ? -33.144 24.759 42.653 1.00 56.12 204 ARG A N 1
ATOM 1540 C CA . ARG A 1 204 ? -34.277 25.648 42.894 1.00 56.12 204 ARG A CA 1
ATOM 1541 C C . ARG A 1 204 ? -34.780 25.339 44.297 1.00 56.12 204 ARG A C 1
ATOM 1543 O O . ARG A 1 204 ? -35.167 24.215 44.591 1.00 56.12 204 ARG A O 1
ATOM 1550 N N . TYR A 1 205 ? -34.680 26.355 45.139 1.00 56.56 205 TYR A N 1
ATOM 1551 C CA . TYR A 1 205 ? -35.172 26.436 46.503 1.00 56.56 205 TYR A CA 1
ATOM 1552 C C . TYR A 1 205 ? -36.541 25.758 46.660 1.00 56.56 205 TYR A C 1
ATOM 1554 O O . TYR A 1 205 ? -37.547 26.251 46.151 1.00 56.56 205 TYR A O 1
ATOM 1562 N N . THR A 1 206 ? -36.577 24.632 47.369 1.00 65.00 206 THR A N 1
ATOM 1563 C CA . THR A 1 206 ? -37.802 24.111 47.978 1.00 65.00 206 THR A CA 1
ATOM 1564 C C . THR A 1 206 ? -37.936 24.796 49.341 1.00 65.00 206 THR A C 1
ATOM 1566 O O . THR A 1 206 ? -37.013 24.671 50.151 1.00 65.00 206 THR A O 1
ATOM 1569 N N . PRO A 1 207 ? -39.015 25.552 49.615 1.00 60.66 207 PRO A N 1
ATOM 1570 C CA . PRO A 1 207 ? -39.203 26.172 50.922 1.00 60.66 207 PRO A CA 1
ATOM 1571 C C . PRO A 1 207 ? -39.285 25.097 52.023 1.00 60.66 207 PRO A C 1
ATOM 1573 O O . PRO A 1 207 ? -39.758 23.988 51.751 1.00 60.66 207 PRO A O 1
ATOM 1576 N N . PRO A 1 208 ? -38.834 25.389 53.258 1.00 59.34 208 PRO A N 1
ATOM 1577 C CA . PRO A 1 208 ? -38.870 24.426 54.351 1.00 59.34 208 PRO A CA 1
ATOM 1578 C C . PRO A 1 208 ? -40.316 24.014 54.646 1.00 59.34 208 PRO A C 1
ATOM 1580 O O . PRO A 1 208 ? -41.151 24.856 54.975 1.00 59.34 208 PRO A O 1
ATOM 1583 N N . ALA A 1 209 ? -40.613 22.718 54.541 1.00 57.97 209 ALA A N 1
ATOM 1584 C CA . ALA A 1 209 ? -41.852 22.171 55.074 1.00 57.97 209 ALA A CA 1
ATOM 1585 C C . ALA A 1 209 ? -41.856 22.352 56.602 1.00 57.97 209 ALA A C 1
ATOM 1587 O O . ALA A 1 209 ? -40.864 22.051 57.272 1.00 57.97 209 ALA A O 1
ATOM 1588 N N . ALA A 1 210 ? -42.960 22.874 57.138 1.00 64.56 210 ALA A N 1
ATOM 1589 C CA . ALA A 1 210 ? -43.151 23.078 58.569 1.00 64.56 210 ALA A CA 1
ATOM 1590 C C . ALA A 1 210 ? -42.969 21.758 59.352 1.00 64.56 210 ALA A C 1
ATOM 1592 O O . ALA A 1 210 ? -43.342 20.693 58.849 1.00 64.56 210 ALA A O 1
ATOM 1593 N N . PRO A 1 211 ? -42.404 21.797 60.573 1.00 65.50 211 PRO A N 1
ATOM 1594 C CA . PRO A 1 211 ? -42.165 20.590 61.352 1.00 65.50 211 PRO A CA 1
ATOM 1595 C C . PRO A 1 211 ? -43.488 19.906 61.744 1.00 65.50 211 PRO A C 1
ATOM 1597 O O . PRO A 1 211 ? -44.459 20.591 62.075 1.00 65.50 211 PRO A O 1
ATOM 1600 N N . PRO A 1 212 ? -43.537 18.561 61.754 1.00 58.69 212 PRO A N 1
ATOM 1601 C CA . PRO A 1 212 ? -44.719 17.823 62.177 1.00 58.69 212 PRO A CA 1
ATOM 1602 C C . PRO A 1 212 ? -45.025 18.085 63.658 1.00 58.69 212 PRO A C 1
ATOM 1604 O O . PRO A 1 212 ? -44.170 17.957 64.539 1.00 58.69 212 PRO A O 1
ATOM 1607 N N . GLN A 1 213 ? -46.276 18.457 63.914 1.00 52.66 213 GLN A N 1
ATOM 1608 C CA . GLN A 1 213 ? -46.854 18.695 65.230 1.00 52.66 213 GLN A CA 1
ATOM 1609 C C . GLN A 1 213 ? -46.766 17.405 66.067 1.00 52.66 213 GLN A C 1
ATOM 1611 O O . GLN A 1 213 ? -47.316 16.370 65.694 1.00 52.66 213 GLN A O 1
ATOM 1616 N N . ARG A 1 214 ? -46.037 17.448 67.192 1.00 50.34 214 ARG A N 1
ATOM 1617 C CA . ARG A 1 214 ? -45.951 16.335 68.152 1.00 50.34 214 ARG A CA 1
ATOM 1618 C C . ARG A 1 214 ? -47.346 15.979 68.665 1.00 50.34 214 ARG A C 1
ATOM 1620 O O . ARG A 1 214 ? -47.993 16.805 69.307 1.00 50.34 214 ARG A O 1
ATOM 1627 N N . SER A 1 215 ? -47.753 14.730 68.476 1.00 62.56 215 SER A N 1
ATOM 1628 C CA . SER A 1 215 ? -48.892 14.138 69.176 1.00 62.56 215 SER A CA 1
ATOM 1629 C C . SER A 1 215 ? -48.643 14.168 70.695 1.00 62.56 215 SER A C 1
ATOM 1631 O O . SER A 1 215 ? -47.535 13.832 71.135 1.00 62.56 215 SER A O 1
ATOM 1633 N N . PRO A 1 216 ? -49.628 14.553 71.523 1.00 55.47 216 PRO A N 1
ATOM 1634 C CA . PRO A 1 216 ? -49.468 14.559 72.969 1.00 55.47 216 PRO A CA 1
ATOM 1635 C C . PRO A 1 216 ? -49.362 13.132 73.523 1.00 55.47 216 PRO A C 1
ATOM 1637 O O . PRO A 1 216 ? -50.157 12.247 73.217 1.00 55.47 216 PRO A O 1
ATOM 1640 N N . LYS A 1 217 ? -48.352 12.935 74.375 1.00 58.34 217 LYS A N 1
ATOM 1641 C CA . LYS A 1 217 ? -48.139 11.741 75.204 1.00 58.34 217 LYS A CA 1
ATOM 1642 C C . LYS A 1 217 ? -49.369 11.520 76.106 1.00 58.34 217 LYS A C 1
ATOM 1644 O O . LYS A 1 217 ? -49.709 12.448 76.843 1.00 58.34 217 LYS A O 1
ATOM 1649 N N . PRO A 1 218 ? -49.996 10.331 76.147 1.00 55.16 218 PRO A N 1
ATOM 1650 C CA . PRO A 1 218 ? -50.971 10.036 77.187 1.00 55.16 218 PRO A CA 1
ATOM 1651 C C . PRO A 1 218 ? -50.281 9.997 78.560 1.00 55.16 218 PRO A C 1
ATOM 1653 O O . PRO A 1 218 ? -49.243 9.355 78.750 1.00 55.16 218 PRO A O 1
ATOM 1656 N N . LYS A 1 219 ? -50.858 10.741 79.512 1.00 51.12 219 LYS A N 1
ATOM 1657 C CA . LYS A 1 219 ? -50.460 10.787 80.924 1.00 51.12 219 LYS A CA 1
ATOM 1658 C C . LYS A 1 219 ? -50.539 9.384 81.529 1.00 51.12 219 LYS A C 1
ATOM 1660 O O . LYS A 1 219 ? -51.609 8.791 81.595 1.00 51.12 219 LYS A O 1
ATOM 1665 N N . ARG A 1 220 ? -49.407 8.899 82.039 1.00 50.28 220 ARG A N 1
ATOM 1666 C CA . ARG A 1 220 ? -49.333 7.763 82.962 1.00 50.28 220 ARG A CA 1
ATOM 1667 C C . ARG A 1 220 ? -49.787 8.252 84.341 1.00 50.28 220 ARG A C 1
ATOM 1669 O O . ARG A 1 220 ? -48.984 8.802 85.089 1.00 50.28 220 ARG A O 1
ATOM 1676 N N . GLY A 1 221 ? -51.082 8.123 84.616 1.00 47.50 221 GLY A N 1
ATOM 1677 C CA . GLY A 1 221 ? -51.682 8.301 85.936 1.00 47.50 221 GLY A CA 1
ATOM 1678 C C . GLY A 1 221 ? -51.861 6.945 86.609 1.00 47.50 221 GLY A C 1
ATOM 1679 O O . GLY A 1 221 ? -52.358 6.008 85.995 1.00 47.50 221 GLY A O 1
ATOM 1680 N N . LYS A 1 222 ? -51.358 6.857 87.832 1.00 45.34 222 LYS A N 1
ATOM 1681 C CA . LYS A 1 222 ? -51.345 5.708 88.728 1.00 45.34 222 LYS A CA 1
ATOM 1682 C C . LYS A 1 222 ? -52.702 5.512 89.422 1.00 45.34 222 LYS A C 1
ATOM 1684 O O . LYS A 1 222 ? -53.359 6.496 89.731 1.00 45.34 222 LYS A O 1
ATOM 1689 N N . GLU A 1 223 ? -52.939 4.248 89.774 1.00 46.31 223 GLU A N 1
ATOM 1690 C CA . GLU A 1 223 ? -53.455 3.779 91.073 1.00 46.31 223 GLU A CA 1
ATOM 1691 C C . GLU A 1 223 ? -54.970 3.818 91.394 1.00 46.31 223 GLU A C 1
ATOM 1693 O O . GLU A 1 223 ? -55.590 4.872 91.453 1.00 46.31 223 GLU A O 1
ATOM 1698 N N . LEU A 1 224 ? -55.449 2.602 91.731 1.00 48.12 224 LEU A N 1
ATOM 1699 C CA . LEU A 1 224 ? -56.319 2.196 92.856 1.00 48.12 224 LEU A CA 1
ATOM 1700 C C . LEU A 1 224 ? -57.762 1.720 92.566 1.00 48.12 224 LEU A C 1
ATOM 1702 O O . LEU A 1 224 ? -58.616 2.466 92.110 1.00 48.12 224 LEU A O 1
ATOM 1706 N N . GLU A 1 225 ? -57.949 0.445 92.946 1.00 43.84 225 GLU A N 1
ATOM 1707 C CA . GLU A 1 225 ? -59.092 -0.178 93.642 1.00 43.84 225 GLU A CA 1
ATOM 1708 C C . GLU A 1 225 ? -60.475 -0.262 92.979 1.00 43.84 225 GLU A C 1
ATOM 1710 O O . GLU A 1 225 ? -61.178 0.729 92.820 1.00 43.84 225 GLU A O 1
ATOM 1715 N N . ALA A 1 226 ? -60.925 -1.498 92.722 1.00 42.38 226 ALA A N 1
ATOM 1716 C CA . ALA A 1 226 ? -61.962 -2.191 93.511 1.00 42.38 226 ALA A CA 1
ATOM 1717 C C . ALA A 1 226 ? -62.562 -3.358 92.701 1.00 42.38 226 ALA A C 1
ATOM 1719 O O . ALA A 1 226 ? -62.961 -3.166 91.551 1.00 42.38 226 ALA A O 1
ATOM 1720 N N . GLY A 1 227 ? -62.655 -4.545 93.314 1.00 37.88 227 GLY A N 1
ATOM 1721 C CA . GLY A 1 227 ? -63.369 -5.712 92.780 1.00 37.88 227 GLY A CA 1
ATOM 1722 C C . GLY A 1 227 ? -62.681 -7.027 93.084 1.00 37.88 227 GLY A C 1
ATOM 1723 O O . GLY A 1 227 ? -62.036 -7.549 92.152 1.00 37.88 227 GLY A O 1
#

Nearest PDB structures (foldseek):
  1g73-assembly2_B  TM=3.299E-01  e=1.946E+00  Homo sapiens
  6jx6-assembly1_A  TM=3.966E-01  e=4.961E+00  Homo sapiens
  4tx5-assembly1_A  TM=3.617E-01  e=4.710E+00  Homo sapiens

Secondary structure (DSSP, 8-state):
-PPPPS------------HHHHHHHHHHHHHS-------------TTS----SHHHHHHHHHHHHHHHHHHHHHHHHHHHHHHHHHHHHHHHTPPPSB-TTS-B-TT---HHHHHHHHHHHHHHHHHHHHHHHTT-HHHHHHHHHHHHHHHHHTT-HHHHHHHHHHHHHHHHHHHHHHHHHHHHGGGS-----------PPP---PPPPPPPPPPPPPP--------

pLDDT: mean 71.39, std 17.67, range [31.92, 93.31]

Solvent-accessible surface area (backbone atoms only — not comparable to full-atom values): 14006 Å² total; per-residue (Å²): 136,85,85,81,81,94,77,84,76,77,81,74,76,74,78,80,76,49,76,65,56,54,53,52,52,53,51,52,60,67,74,66,64,78,91,75,89,84,88,86,76,91,70,89,72,89,84,73,81,67,70,84,47,72,72,49,42,51,53,52,47,54,58,48,48,56,56,52,26,53,50,24,62,54,48,16,61,52,41,35,51,52,29,53,51,51,33,51,50,53,65,74,66,55,53,62,61,53,44,98,85,70,45,74,33,89,80,36,68,68,68,66,57,48,52,51,52,30,50,50,39,40,52,40,18,51,49,22,36,49,22,23,72,70,64,36,59,59,55,29,13,49,41,34,24,53,47,11,48,55,38,35,73,72,68,41,48,88,68,6,49,63,31,30,54,51,9,52,51,37,43,55,53,47,50,53,50,51,50,51,49,61,69,57,50,80,77,80,68,91,82,91,76,86,78,82,74,72,86,69,84,75,87,72,84,75,77,83,79,78,80,83,79,78,78,82,78,82,82,89,75,82,88,85,88,88,135